Protein AF-A0A928WQ36-F1 (afdb_monomer)

Sequence (258 aa):
MKLTPFAFIGTSLLTWALTMTSAMANCSDRPASTEWYGPVMAAHFQQISTNPLYPEPGVFDRIEGSDIYLTDRFDALRGDRKRYVIGSLLRPDFSDYLTSEELEAKYQGPGSEGIGTWPYDIVASDGRNVLEVYDGCTTFTLLTERDRFNLYFSRYYESNRDTSQGEMRNAGQPSWRQVNFSITAEAEKAVRLGFWNSVGYDSQGWWIAWVPEQGHFEVIVPRNFDYEKLQRYWLVADQRYRYVVVREDGTQLGIKEL

Secondary structure (DSSP, 8-state):
---------------------TTS-S-S--BPPHHHHHHHHHHHHHHHHH-TTSSSTT-EEEEETTEEEE-HHHHTS-HHHHHHHHHHHT---GGGTS-HHHHHHHHHSTTGGG-SB---EEE-TTS-EEEEE-SSS-EEE--SHHHHHHHHHHHHHHH---GGGTT-TTSS-STTS--SS---HHHHHHHHHHHHHHH-TT-TT-EEEEETTTTEEEEEE-TT--HHHHHHHHTTS-TTS-EEEEETTS-EEEEE--

Nearest PDB structures (foldseek):
  4avl-assembly2_B  TM=3.493E-01  e=1.298E+00  Influenza A virus
  5w92-assembly1_A  TM=3.814E-01  e=2.587E+00  Influenza A virus (A/California/04/2009(H1N1))
  6e3o-assembly1_A  TM=2.891E-01  e=3.122E+00  Influenza A virus (A/California/04/2009(H1N1))
  6fs6-assembly4_D  TM=3.284E-01  e=4.547E+00  Influenza A virus (A/California/04/2009(H1N1))
  6fs6-assembly6_F  TM=2.582E-01  e=4.841E+00  Influenza A virus (A/California/04/2009(H1N1))

pLDDT: mean 80.78, std 17.6, range [32.88, 97.81]

Radius of gyration: 24.58 Å; Cα contacts (8 Å, |Δi|>4): 360; chains: 1; bounding box: 83×48×74 Å

Foldseek 3Di:
DDDDDDDPPPPPPPDPPPPPPVPPDDDPFFQFACVLCVQLLVVLLVCLQPPPVHPDHQQWDDDDHQETEGEPSLLQDALVSVVSNVVSNQDRPVVVPDDPVRVVCSCVDPRVSRPFGRRHWYAYPLGDTQKDDDGRGDIFGDLDVVSVLVVQCVVVCVVDVPPPCSQQQQQCPPVPGDQPDHDDSVRSNVQQVLLCVQLPPPQPQWHWDADRSPFAIETEAEPPGDVVSVVSSVVVGDLVHKYWYAYSSNNTPDIDRD

Solvent-accessible surface area (backbone atoms only — not comparable to full-atom values): 15048 Å² total; per-residue (Å²): 133,90,83,84,77,90,76,83,78,75,79,76,81,74,75,79,71,73,80,69,59,98,73,83,76,80,60,95,48,46,50,20,36,48,80,64,46,39,70,56,48,53,53,45,52,51,46,50,56,69,39,86,89,37,76,64,84,66,26,64,67,50,76,58,90,48,37,37,37,28,26,66,60,46,68,76,33,46,31,70,55,44,49,48,53,55,55,59,66,79,58,70,59,60,73,82,76,35,55,74,66,56,49,50,50,49,61,74,36,91,63,40,83,29,73,48,33,80,49,56,32,28,28,38,60,73,68,49,62,40,26,43,61,74,47,18,72,41,71,44,77,24,62,42,68,66,45,45,49,50,53,54,43,56,65,46,52,79,75,48,84,73,74,87,49,78,80,39,53,52,40,80,33,64,82,85,57,65,70,74,34,87,57,54,49,67,57,53,41,51,53,45,50,50,42,37,76,45,58,42,89,82,45,76,59,50,51,68,44,63,39,26,56,78,54,32,35,43,38,33,30,36,94,86,58,65,62,66,41,56,54,55,25,64,79,67,55,66,57,93,49,39,35,36,36,26,33,74,59,29,25,69,77,48,77,46,81,101

Structure (mmCIF, N/CA/C/O backbone):
data_AF-A0A928WQ36-F1
#
_entry.id   AF-A0A928WQ36-F1
#
loop_
_atom_site.group_PDB
_atom_site.id
_atom_site.type_symbol
_atom_site.label_atom_id
_atom_site.label_alt_id
_atom_site.label_comp_id
_atom_site.label_asym_id
_atom_site.label_entity_id
_atom_site.label_seq_id
_atom_site.pdbx_PDB_ins_code
_atom_site.Cartn_x
_atom_site.Cartn_y
_atom_site.Cartn_z
_atom_site.occupancy
_atom_site.B_iso_or_equiv
_atom_site.auth_seq_id
_atom_site.auth_comp_id
_atom_site.auth_asym_id
_atom_site.auth_atom_id
_atom_site.pdbx_PDB_model_num
ATOM 1 N N . MET A 1 1 ? 61.635 -31.134 46.239 1.00 38.69 1 MET A N 1
ATOM 2 C CA . MET A 1 1 ? 61.419 -32.151 45.188 1.00 38.69 1 MET A CA 1
ATOM 3 C C . MET A 1 1 ? 60.134 -31.767 44.471 1.00 38.69 1 MET A C 1
ATOM 5 O O . MET A 1 1 ? 59.136 -31.540 45.140 1.00 38.69 1 MET A O 1
ATOM 9 N N . LYS A 1 2 ? 60.223 -31.492 43.166 1.00 34.09 2 LYS A N 1
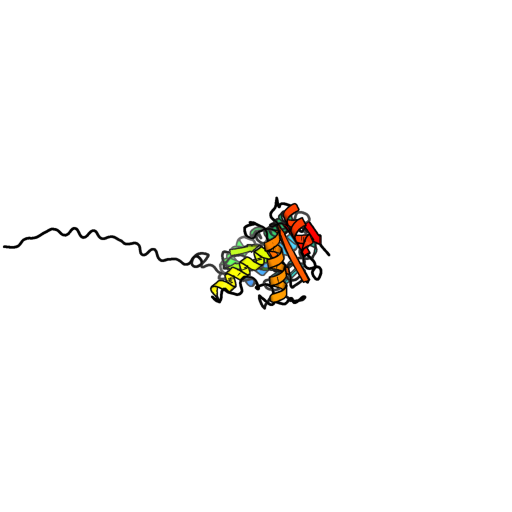ATOM 10 C CA . LYS A 1 2 ? 59.179 -30.846 42.358 1.00 34.09 2 LYS A CA 1
ATOM 11 C C . LYS A 1 2 ? 57.976 -31.781 42.181 1.00 34.09 2 LYS A C 1
ATOM 13 O O . LYS A 1 2 ? 58.152 -32.899 41.712 1.00 34.09 2 LYS A O 1
ATOM 18 N N . LEU A 1 3 ? 56.784 -31.300 42.525 1.00 32.88 3 LEU A N 1
ATOM 19 C CA . LEU A 1 3 ? 55.504 -31.890 42.139 1.00 32.88 3 LEU A CA 1
ATOM 20 C C . LEU A 1 3 ? 54.995 -31.125 40.914 1.00 32.88 3 LEU A C 1
ATOM 22 O O . LEU A 1 3 ? 54.669 -29.946 41.006 1.00 32.88 3 LEU A O 1
ATOM 26 N N . THR A 1 4 ? 54.966 -31.791 39.766 1.00 42.25 4 THR A N 1
ATOM 27 C CA . THR A 1 4 ? 54.189 -31.381 38.592 1.00 42.25 4 THR A CA 1
ATOM 28 C C . THR A 1 4 ? 52.798 -31.993 38.679 1.00 42.25 4 THR A C 1
ATOM 30 O O . THR A 1 4 ? 52.701 -33.219 38.738 1.00 42.25 4 THR A O 1
ATOM 33 N N . PRO A 1 5 ? 51.732 -31.191 38.572 1.00 42.56 5 PRO A N 1
ATOM 34 C CA . PRO A 1 5 ? 50.476 -31.658 38.026 1.00 42.56 5 PRO A CA 1
ATOM 35 C C . PRO A 1 5 ? 50.276 -31.089 36.618 1.00 42.56 5 PRO A C 1
ATOM 37 O O . PRO A 1 5 ? 50.439 -29.896 36.361 1.00 42.56 5 PRO A O 1
ATOM 40 N N . PHE A 1 6 ? 49.926 -31.994 35.709 1.00 40.28 6 PHE A N 1
ATOM 41 C CA . PHE A 1 6 ? 49.345 -31.704 34.408 1.00 40.28 6 PHE A CA 1
ATOM 42 C C . PHE A 1 6 ? 48.125 -30.790 34.579 1.00 40.28 6 PHE A C 1
ATOM 44 O O . PHE A 1 6 ? 47.138 -31.188 35.196 1.00 40.28 6 PHE A O 1
ATOM 51 N N . ALA A 1 7 ? 48.175 -29.592 34.002 1.00 37.94 7 ALA A N 1
ATOM 52 C CA . ALA A 1 7 ? 46.990 -28.784 33.762 1.00 37.94 7 ALA A CA 1
ATOM 53 C C . ALA A 1 7 ? 46.564 -28.990 32.305 1.00 37.94 7 ALA A C 1
ATOM 55 O O . ALA A 1 7 ? 47.187 -28.480 31.375 1.00 37.94 7 ALA A O 1
ATOM 56 N N . PHE A 1 8 ? 45.505 -29.778 32.128 1.00 35.56 8 PHE A N 1
ATOM 57 C CA . PHE A 1 8 ? 44.674 -29.783 30.931 1.00 35.56 8 PHE A CA 1
ATOM 58 C C . PHE A 1 8 ? 44.102 -28.366 30.769 1.00 35.56 8 PHE A C 1
ATOM 60 O O . PHE A 1 8 ? 43.140 -27.999 31.441 1.00 35.56 8 PHE A O 1
ATOM 67 N N . ILE A 1 9 ? 44.704 -27.540 29.913 1.00 41.06 9 ILE A N 1
ATOM 68 C CA . ILE A 1 9 ? 44.050 -26.317 29.446 1.00 41.06 9 ILE A CA 1
ATOM 69 C C . ILE A 1 9 ? 43.116 -26.759 28.325 1.00 41.06 9 ILE A C 1
ATOM 71 O O . ILE A 1 9 ? 43.495 -26.823 27.159 1.00 41.06 9 ILE A O 1
ATOM 75 N N . GLY A 1 10 ? 41.895 -27.127 28.711 1.00 32.97 10 GLY A N 1
ATOM 76 C CA . GLY A 1 10 ? 40.772 -27.124 27.791 1.00 32.97 10 GLY A CA 1
ATOM 77 C C . GLY A 1 10 ? 40.582 -25.691 27.316 1.00 32.97 10 GLY A C 1
ATOM 78 O O . GLY A 1 10 ? 40.108 -24.838 28.063 1.00 32.97 10 GLY A O 1
ATOM 79 N N . THR A 1 11 ? 41.007 -25.406 26.090 1.00 40.69 11 THR A N 1
ATOM 80 C CA . THR A 1 11 ? 40.640 -24.189 25.378 1.00 40.69 11 THR A CA 1
ATOM 81 C C . THR A 1 11 ? 39.148 -24.259 25.080 1.00 40.69 11 THR A C 1
ATOM 83 O O . THR A 1 11 ? 38.716 -24.699 24.018 1.00 40.69 11 THR A O 1
ATOM 86 N N . SER A 1 12 ? 38.344 -23.821 26.047 1.00 38.66 12 SER A N 1
ATOM 87 C CA . SER A 1 12 ? 36.980 -23.381 25.794 1.00 38.66 12 SER A CA 1
ATOM 88 C C . SER A 1 12 ? 37.060 -22.202 24.829 1.00 38.66 12 SER A C 1
ATOM 90 O O . SER A 1 12 ? 37.258 -21.057 25.233 1.00 38.66 12 SER A O 1
ATOM 92 N N . LEU A 1 13 ? 36.935 -22.504 23.535 1.00 43.06 13 LEU A N 1
ATOM 93 C CA . LEU A 1 13 ? 36.466 -21.588 22.504 1.00 43.06 13 LEU A CA 1
ATOM 94 C C . LEU A 1 13 ? 35.053 -21.157 22.906 1.00 43.06 13 LEU A C 1
ATOM 96 O O . LEU A 1 13 ? 34.055 -21.676 22.414 1.00 43.06 13 LEU A O 1
ATOM 100 N N . LEU A 1 14 ? 34.970 -20.241 23.871 1.00 39.31 14 LEU A N 1
ATOM 101 C CA . LEU A 1 14 ? 33.741 -19.545 24.193 1.00 39.31 14 LEU A CA 1
ATOM 102 C C . LEU A 1 14 ? 33.516 -18.547 23.059 1.00 39.31 14 LEU A C 1
ATOM 104 O O . LEU A 1 14 ? 34.026 -17.429 23.060 1.00 39.31 14 LEU A O 1
ATOM 108 N N . THR A 1 15 ? 32.839 -19.060 22.035 1.00 37.91 15 THR A N 1
ATOM 109 C CA . THR A 1 15 ? 31.834 -18.382 21.221 1.00 37.91 15 THR A CA 1
ATOM 110 C C . THR A 1 15 ? 31.564 -16.954 21.678 1.00 37.91 15 THR A C 1
ATOM 112 O O . THR A 1 15 ? 30.627 -16.684 22.429 1.00 37.91 15 THR A O 1
ATOM 115 N N . TRP A 1 16 ? 32.337 -16.020 21.131 1.00 35.09 16 TRP A N 1
ATOM 116 C CA . TRP A 1 16 ? 31.814 -14.704 20.811 1.00 35.09 16 TRP A CA 1
ATOM 117 C C . TRP A 1 16 ? 30.837 -14.914 19.658 1.00 35.09 16 TRP A C 1
ATOM 119 O O . TRP A 1 16 ? 31.156 -14.708 18.490 1.00 35.09 16 TRP A O 1
ATOM 129 N N . ALA A 1 17 ? 29.645 -15.405 20.002 1.00 36.75 17 ALA A N 1
ATOM 130 C CA . ALA A 1 17 ? 28.461 -15.140 19.218 1.00 36.75 17 ALA A CA 1
ATOM 131 C C . ALA A 1 17 ? 28.304 -13.621 19.259 1.00 36.75 17 ALA A C 1
ATOM 133 O O . ALA A 1 17 ? 27.741 -13.059 20.198 1.00 36.75 17 ALA A O 1
ATOM 134 N N . LEU A 1 18 ? 28.926 -12.962 18.280 1.00 41.78 18 LEU A N 1
ATOM 135 C CA . LEU A 1 18 ? 28.597 -11.607 17.900 1.00 41.78 18 LEU A CA 1
ATOM 136 C C . LEU A 1 18 ? 27.081 -11.585 17.792 1.00 41.78 18 LEU A C 1
ATOM 138 O O . LEU A 1 18 ? 26.489 -12.239 16.934 1.00 41.78 18 LEU A O 1
ATOM 142 N N . THR A 1 19 ? 26.469 -10.887 18.737 1.00 38.97 19 THR A N 1
ATOM 143 C CA . THR A 1 19 ? 25.093 -10.437 18.682 1.00 38.97 19 THR A CA 1
ATOM 144 C C . THR A 1 19 ? 24.983 -9.560 17.446 1.00 38.97 19 THR A C 1
ATOM 146 O O . THR A 1 19 ? 25.156 -8.342 17.512 1.00 38.97 19 THR A O 1
ATOM 149 N N . MET A 1 20 ? 24.785 -10.200 16.296 1.00 36.50 20 MET A N 1
ATOM 150 C CA . MET A 1 20 ? 24.323 -9.539 15.098 1.00 36.50 20 MET A CA 1
ATOM 151 C C . MET A 1 20 ? 22.945 -9.009 15.448 1.00 36.50 20 MET A C 1
ATOM 153 O O . MET A 1 20 ? 21.989 -9.759 15.635 1.00 36.50 20 MET A O 1
ATOM 157 N N . THR A 1 21 ? 22.881 -7.698 15.644 1.00 44.16 21 THR A N 1
ATOM 158 C CA . THR A 1 21 ? 21.617 -6.985 15.599 1.00 44.16 21 THR A CA 1
ATOM 159 C C . THR A 1 21 ? 20.962 -7.364 14.275 1.00 44.16 21 THR A C 1
ATOM 161 O O . THR A 1 21 ? 21.607 -7.371 13.225 1.00 44.16 21 THR A O 1
ATOM 164 N N . SER A 1 22 ? 19.701 -7.771 14.338 1.00 46.84 22 SER A N 1
ATOM 165 C CA . SER A 1 22 ? 18.914 -8.353 13.248 1.00 46.84 22 SER A CA 1
ATOM 166 C C . SER A 1 22 ? 18.548 -7.354 12.134 1.00 46.84 22 SER A C 1
ATOM 168 O O . SER A 1 22 ? 17.451 -7.404 11.596 1.00 46.84 22 SER A O 1
ATOM 170 N N . ALA A 1 23 ? 19.470 -6.451 11.798 1.00 45.78 23 ALA A N 1
ATOM 171 C CA . ALA A 1 23 ? 19.420 -5.541 10.657 1.00 45.78 23 ALA A CA 1
ATOM 172 C C . ALA A 1 23 ? 20.759 -5.474 9.884 1.00 45.78 23 ALA A C 1
ATOM 174 O O . ALA A 1 23 ? 20.821 -4.876 8.817 1.00 45.78 23 ALA A O 1
ATOM 175 N N . MET A 1 24 ? 21.833 -6.135 10.349 1.00 42.59 24 MET A N 1
ATOM 176 C CA . MET A 1 24 ? 23.067 -6.330 9.563 1.00 42.59 24 MET A CA 1
ATOM 177 C C . MET A 1 24 ? 23.044 -7.662 8.803 1.00 42.59 24 MET A C 1
ATOM 179 O O . MET A 1 24 ? 23.928 -8.498 8.955 1.00 42.59 24 MET A O 1
ATOM 183 N N . ALA A 1 25 ? 21.997 -7.871 8.011 1.00 44.03 25 ALA A N 1
ATOM 184 C CA . ALA A 1 25 ? 21.953 -8.850 6.930 1.00 44.03 25 ALA A CA 1
ATOM 185 C C . ALA A 1 25 ? 20.703 -8.557 6.097 1.00 44.03 25 ALA A C 1
ATOM 187 O O . ALA A 1 25 ? 19.634 -9.048 6.443 1.00 44.03 25 ALA A O 1
ATOM 188 N N . ASN A 1 26 ? 20.799 -7.776 5.018 1.00 54.44 26 ASN A N 1
ATOM 189 C CA . ASN A 1 26 ? 19.778 -7.950 3.982 1.00 54.44 26 ASN A CA 1
ATOM 190 C C . ASN A 1 26 ? 20.283 -7.805 2.551 1.00 54.44 26 ASN A C 1
ATOM 192 O O . ASN A 1 26 ? 19.869 -8.592 1.711 1.00 54.44 26 ASN A O 1
ATOM 196 N N . CYS A 1 27 ? 21.237 -6.918 2.261 1.00 63.91 27 CYS A N 1
ATOM 197 C CA . CYS A 1 27 ? 21.874 -6.866 0.943 1.00 63.91 27 CYS A CA 1
ATOM 198 C C . CYS A 1 27 ? 23.016 -5.846 0.924 1.00 63.91 27 CYS A C 1
ATOM 200 O O . CYS A 1 27 ? 22.849 -4.761 1.471 1.00 63.91 27 CYS A O 1
ATOM 202 N N . SER A 1 28 ? 24.152 -6.141 0.282 1.00 64.19 28 SER A N 1
ATOM 203 C CA . SER A 1 28 ? 25.132 -5.100 -0.091 1.00 64.19 28 SER A CA 1
ATOM 204 C C . SER A 1 28 ? 24.799 -4.431 -1.426 1.00 64.19 28 SER A C 1
ATOM 206 O O . SER A 1 28 ? 25.546 -3.564 -1.876 1.00 64.19 28 SER A O 1
ATOM 208 N N . ASP A 1 29 ? 23.741 -4.893 -2.090 1.00 71.62 29 ASP A N 1
ATOM 209 C CA . ASP A 1 29 ? 23.313 -4.375 -3.378 1.00 71.62 29 ASP A CA 1
ATOM 210 C C . ASP A 1 29 ? 22.545 -3.065 -3.198 1.00 71.62 29 ASP A C 1
ATOM 212 O O . ASP A 1 29 ? 21.974 -2.774 -2.139 1.00 71.62 29 ASP A O 1
ATOM 216 N N . ARG A 1 30 ? 22.515 -2.273 -4.261 1.00 75.44 30 ARG A N 1
ATOM 217 C CA . ARG A 1 30 ? 21.810 -0.995 -4.317 1.00 75.44 30 ARG A CA 1
ATOM 218 C C . ARG A 1 30 ? 20.629 -1.091 -5.279 1.00 75.44 30 ARG A C 1
ATOM 220 O O . ARG A 1 30 ? 20.679 -1.879 -6.223 1.00 75.44 30 ARG A O 1
ATOM 227 N N . PRO A 1 31 ? 19.571 -0.288 -5.081 1.00 83.62 31 PRO A N 1
ATOM 228 C CA . PRO A 1 31 ? 18.603 -0.069 -6.142 1.00 83.62 31 PRO A CA 1
ATOM 229 C C . PRO A 1 31 ? 19.330 0.337 -7.427 1.00 83.62 31 PRO A C 1
ATOM 231 O O . PRO A 1 31 ? 20.313 1.086 -7.383 1.00 83.62 31 PRO A O 1
ATOM 234 N N . ALA A 1 32 ? 18.867 -0.183 -8.560 1.00 84.00 32 ALA A N 1
ATOM 235 C CA . ALA A 1 32 ? 19.384 0.200 -9.863 1.00 84.00 32 ALA A CA 1
ATOM 236 C C . ALA A 1 32 ? 19.177 1.696 -10.152 1.00 84.00 32 ALA A C 1
ATOM 238 O O . ALA A 1 32 ? 18.477 2.406 -9.428 1.00 84.00 32 ALA A O 1
ATOM 239 N N . SER A 1 33 ? 19.742 2.188 -11.256 1.00 85.81 33 SER A N 1
ATOM 240 C CA . SER A 1 33 ? 19.384 3.524 -11.735 1.00 85.81 33 SER A CA 1
ATOM 241 C C . SER A 1 33 ? 18.121 3.473 -12.599 1.00 85.81 33 SER A C 1
ATOM 243 O O . SER A 1 33 ? 17.954 2.605 -13.463 1.00 85.81 33 SER A O 1
ATOM 245 N N . THR A 1 34 ? 17.234 4.448 -12.402 1.00 88.50 34 THR A N 1
ATOM 246 C CA . THR A 1 34 ? 16.062 4.660 -13.267 1.00 88.50 34 THR A CA 1
ATOM 247 C C . THR A 1 34 ? 16.467 5.061 -14.683 1.00 88.50 34 THR A C 1
ATOM 249 O O . THR A 1 34 ? 15.742 4.770 -15.626 1.00 88.50 34 THR A O 1
ATOM 252 N N . GLU A 1 35 ? 17.647 5.659 -14.865 1.00 86.69 35 GLU A N 1
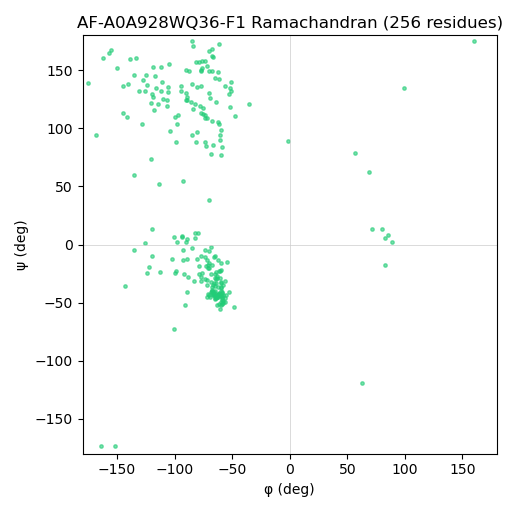ATOM 253 C CA . GLU A 1 35 ? 18.235 5.924 -16.183 1.00 86.69 35 GLU A CA 1
ATOM 254 C C . GLU A 1 35 ? 18.518 4.621 -16.945 1.00 86.69 35 GLU A C 1
ATOM 256 O O . GLU A 1 35 ? 18.184 4.503 -18.125 1.00 86.69 35 GLU A O 1
ATOM 261 N N . TRP A 1 36 ? 19.064 3.609 -16.263 1.00 84.88 36 TRP A N 1
ATOM 262 C CA . TRP A 1 36 ? 19.351 2.319 -16.881 1.00 84.88 36 TRP A CA 1
ATOM 263 C C . TRP A 1 36 ? 18.060 1.543 -17.172 1.00 84.88 36 TRP A C 1
ATOM 265 O O . TRP A 1 36 ? 17.893 1.026 -18.278 1.00 84.88 36 TRP A O 1
ATOM 275 N N . TYR A 1 37 ? 17.106 1.487 -16.237 1.00 87.25 37 TYR A N 1
ATOM 276 C CA . TYR A 1 37 ? 15.839 0.764 -16.442 1.00 87.25 37 TYR A CA 1
ATOM 277 C C . TYR A 1 37 ? 14.839 1.502 -17.351 1.00 87.25 37 TYR A C 1
ATOM 279 O O . TYR A 1 37 ? 14.015 0.852 -17.995 1.00 87.25 37 TYR A O 1
ATOM 287 N N . GLY A 1 38 ? 14.931 2.829 -17.454 1.00 88.81 38 GLY A N 1
ATOM 288 C CA . GLY A 1 38 ? 13.931 3.716 -18.058 1.00 88.81 38 GLY A CA 1
ATOM 289 C C . GLY A 1 38 ? 13.405 3.293 -19.428 1.00 88.81 38 GLY A C 1
ATOM 290 O O . GLY A 1 38 ? 12.192 3.150 -19.567 1.00 88.81 38 GLY A O 1
ATOM 291 N N . PRO A 1 39 ? 14.264 3.039 -20.434 1.00 87.88 39 PRO A N 1
ATOM 292 C CA . PRO A 1 39 ? 13.795 2.662 -21.768 1.00 87.88 39 PRO A CA 1
ATOM 293 C C . PRO A 1 39 ? 13.003 1.349 -21.786 1.00 87.88 39 PRO A C 1
ATOM 295 O O . PRO A 1 39 ? 11.954 1.264 -22.421 1.00 87.88 39 PRO A O 1
ATOM 298 N N . VAL A 1 40 ? 13.483 0.341 -21.050 1.00 89.81 40 VAL A N 1
ATOM 299 C CA . VAL A 1 40 ? 12.817 -0.967 -20.949 1.00 89.81 40 VAL A CA 1
ATOM 300 C C . VAL A 1 40 ? 11.512 -0.822 -20.180 1.00 89.81 40 VAL A C 1
ATOM 302 O O . VAL A 1 40 ? 10.492 -1.377 -20.578 1.00 89.81 40 VAL A O 1
ATOM 305 N N . MET A 1 41 ? 11.519 -0.022 -19.115 1.00 92.19 41 MET A N 1
ATOM 306 C CA . MET A 1 41 ? 10.330 0.206 -18.314 1.00 92.19 41 MET A CA 1
ATOM 307 C C . MET A 1 41 ? 9.251 0.980 -19.053 1.00 92.19 41 MET A C 1
ATOM 309 O O . MET A 1 41 ? 8.089 0.606 -18.976 1.00 92.19 41 MET A O 1
ATOM 313 N N . ALA A 1 42 ? 9.612 1.996 -19.831 1.00 92.31 42 ALA A N 1
ATOM 314 C CA . ALA A 1 42 ? 8.656 2.716 -20.661 1.00 92.31 42 ALA A CA 1
ATOM 315 C C . ALA A 1 42 ? 7.971 1.781 -21.675 1.00 92.31 42 ALA A C 1
ATOM 317 O O . ALA A 1 42 ? 6.746 1.812 -21.808 1.00 92.31 42 ALA A O 1
ATOM 318 N N . ALA A 1 43 ? 8.741 0.911 -22.341 1.00 91.25 43 ALA A N 1
ATOM 319 C CA . ALA A 1 43 ? 8.202 -0.066 -23.286 1.00 91.25 43 ALA A CA 1
ATOM 320 C C . ALA A 1 43 ? 7.301 -1.102 -22.592 1.00 91.25 43 ALA A C 1
ATOM 322 O O . ALA A 1 43 ? 6.177 -1.350 -23.037 1.00 91.25 43 ALA A O 1
ATOM 323 N N . HIS A 1 44 ? 7.759 -1.652 -21.465 1.00 92.62 44 HIS A N 1
ATOM 324 C CA . HIS A 1 44 ? 6.991 -2.595 -20.660 1.00 92.62 44 HIS A CA 1
ATOM 325 C C . HIS A 1 44 ? 5.682 -1.983 -20.156 1.00 92.62 44 HIS A C 1
ATOM 327 O O . HIS A 1 44 ? 4.609 -2.545 -20.367 1.00 92.62 44 HIS A O 1
ATOM 333 N N . PHE A 1 45 ? 5.753 -0.788 -19.572 1.00 92.69 45 PHE A N 1
ATOM 334 C CA . PHE A 1 45 ? 4.601 -0.043 -19.083 1.00 92.69 45 PHE A CA 1
ATOM 335 C C . PHE A 1 45 ? 3.587 0.235 -20.196 1.00 92.69 45 PHE A C 1
ATOM 337 O O . PHE A 1 45 ? 2.389 0.025 -20.009 1.00 92.69 45 PHE A O 1
ATOM 344 N N . GLN A 1 46 ? 4.047 0.638 -21.384 1.00 91.12 46 GLN A N 1
ATOM 345 C CA . GLN A 1 46 ? 3.173 0.826 -22.541 1.00 91.12 46 GLN A CA 1
ATOM 346 C C . GLN A 1 46 ? 2.488 -0.486 -22.953 1.00 91.12 46 GLN A C 1
ATOM 348 O O . GLN A 1 46 ? 1.285 -0.490 -23.229 1.00 91.12 46 GLN A O 1
ATOM 353 N N . GLN A 1 47 ? 3.222 -1.601 -22.973 1.00 89.69 47 GLN A N 1
ATOM 354 C CA . GLN A 1 47 ? 2.669 -2.908 -23.317 1.00 89.69 47 GLN A CA 1
ATOM 355 C C . GLN A 1 47 ? 1.599 -3.342 -22.316 1.00 89.69 47 GLN A C 1
ATOM 357 O O . GLN A 1 47 ? 0.487 -3.660 -22.733 1.00 89.69 47 GLN A O 1
ATOM 362 N N . ILE A 1 48 ? 1.887 -3.318 -21.013 1.00 88.88 48 ILE A N 1
ATOM 363 C CA . ILE A 1 48 ? 0.924 -3.756 -19.989 1.00 88.88 48 ILE A CA 1
ATOM 364 C C . ILE A 1 48 ? -0.284 -2.816 -19.879 1.00 88.88 48 ILE A C 1
ATOM 366 O O . ILE A 1 48 ? -1.366 -3.256 -19.505 1.00 88.88 48 ILE A O 1
ATOM 370 N N . SER A 1 49 ? -0.130 -1.543 -20.261 1.00 88.31 49 SER A N 1
ATOM 371 C CA . SER A 1 49 ? -1.221 -0.560 -20.251 1.00 88.31 49 SER A CA 1
ATOM 372 C C . SER A 1 49 ? -2.179 -0.687 -21.435 1.00 88.31 49 SER A C 1
ATOM 374 O O . SER A 1 49 ? -3.332 -0.270 -21.340 1.00 88.31 49 SER A O 1
ATOM 376 N N . THR A 1 50 ? -1.719 -1.235 -22.563 1.00 86.38 50 THR A N 1
ATOM 377 C CA . THR A 1 50 ? -2.491 -1.272 -23.820 1.00 86.38 50 THR A CA 1
ATOM 378 C C . THR A 1 50 ? -2.907 -2.677 -24.244 1.00 86.38 50 THR A C 1
ATOM 380 O O . THR A 1 50 ? -3.880 -2.833 -24.984 1.00 86.38 50 THR A O 1
ATOM 383 N N . ASN A 1 51 ? -2.197 -3.709 -23.788 1.00 83.12 51 ASN A N 1
ATOM 384 C CA . ASN A 1 51 ? -2.452 -5.083 -24.181 1.00 83.12 51 ASN A CA 1
ATOM 385 C C . ASN A 1 51 ? -3.606 -5.686 -23.356 1.00 83.12 51 ASN A C 1
ATOM 387 O O . ASN A 1 51 ? -3.476 -5.819 -22.140 1.00 83.12 51 ASN A O 1
ATOM 391 N N . PRO A 1 52 ? -4.703 -6.141 -23.992 1.00 79.31 52 PRO A N 1
ATOM 392 C CA . PRO A 1 52 ? -5.854 -6.714 -23.289 1.00 79.31 52 PRO A CA 1
ATOM 393 C C . PRO A 1 52 ? -5.554 -8.038 -22.566 1.00 79.31 52 PRO A C 1
ATOM 395 O O . PRO A 1 52 ? -6.396 -8.522 -21.814 1.00 79.31 52 PRO A O 1
ATOM 398 N N . LEU A 1 53 ? -4.388 -8.650 -22.812 1.00 78.00 53 LEU A N 1
ATOM 399 C CA . LEU A 1 53 ? -3.922 -9.844 -22.104 1.00 78.00 53 LEU A CA 1
ATOM 400 C C . LEU A 1 53 ? -3.345 -9.531 -20.716 1.00 78.00 53 LEU A C 1
ATOM 402 O O . LEU A 1 53 ? -3.225 -10.443 -19.898 1.00 78.00 53 LEU A O 1
ATOM 406 N N . TYR A 1 54 ? -2.984 -8.274 -20.450 1.00 74.56 54 TYR A N 1
ATOM 407 C CA . TYR A 1 54 ? -2.501 -7.829 -19.146 1.00 74.56 54 TYR A CA 1
ATOM 408 C C . TYR A 1 54 ? -3.667 -7.366 -18.262 1.00 74.56 54 TYR A C 1
ATOM 410 O O . TYR A 1 54 ? -4.716 -6.956 -18.768 1.00 74.56 54 TYR A O 1
ATOM 418 N N . PRO A 1 55 ? -3.535 -7.503 -16.931 1.00 65.88 55 PRO A N 1
ATOM 419 C CA . PRO A 1 55 ? -4.635 -7.254 -16.010 1.00 65.88 55 PRO A CA 1
ATOM 420 C C . PRO A 1 55 ? -5.157 -5.826 -16.049 1.00 65.88 55 PRO A C 1
ATOM 422 O O . PRO A 1 55 ? -4.387 -4.875 -16.042 1.00 65.88 55 PRO A O 1
ATOM 425 N N . GLU A 1 56 ? -6.479 -5.730 -15.912 1.00 81.62 56 GLU A N 1
ATOM 426 C CA . GLU A 1 56 ? -7.206 -4.550 -15.437 1.00 81.62 56 GLU A CA 1
ATOM 427 C C . GLU A 1 56 ? -6.932 -3.267 -16.254 1.00 81.62 56 GLU A C 1
ATOM 429 O O . GLU A 1 56 ? -6.197 -2.374 -15.824 1.00 81.62 56 GLU A O 1
ATOM 434 N N . PRO A 1 57 ? -7.564 -3.134 -17.438 1.00 79.56 57 PRO A N 1
ATOM 435 C CA . PRO A 1 57 ? -7.415 -1.959 -18.289 1.00 79.56 57 PRO A CA 1
ATOM 436 C C . PRO A 1 57 ? -7.654 -0.643 -17.535 1.00 79.56 57 PRO A C 1
ATOM 438 O O . PRO A 1 57 ? -8.674 -0.460 -16.861 1.00 79.56 57 PRO A O 1
ATOM 441 N N . GLY A 1 58 ? -6.736 0.308 -17.710 1.00 87.19 58 GLY A N 1
ATOM 442 C CA . GLY A 1 58 ? -6.828 1.644 -17.118 1.00 87.19 58 GLY A CA 1
ATOM 443 C C . GLY A 1 58 ? -6.403 1.736 -15.650 1.00 87.19 58 GLY A C 1
ATOM 444 O O . GLY A 1 58 ? -6.716 2.737 -15.016 1.00 87.19 58 GLY A O 1
ATOM 445 N N . VAL A 1 59 ? -5.734 0.719 -15.097 1.00 94.25 59 VAL A N 1
ATOM 446 C CA . VAL A 1 59 ? -5.127 0.777 -13.752 1.00 94.25 59 VAL A CA 1
ATOM 447 C C . VAL A 1 59 ? -3.810 1.560 -13.724 1.00 94.25 59 VAL A C 1
ATOM 449 O O . VAL A 1 59 ? -3.469 2.148 -12.701 1.00 94.25 59 VAL A O 1
ATOM 452 N N . PHE A 1 60 ? -3.083 1.601 -14.835 1.00 94.69 60 PHE A N 1
ATOM 453 C CA . PHE A 1 60 ? -1.815 2.316 -14.958 1.00 94.69 60 PHE A CA 1
ATOM 454 C C . PHE A 1 60 ? -2.052 3.761 -15.415 1.00 94.69 60 PHE A C 1
ATOM 456 O O . PHE A 1 60 ? -2.777 3.973 -16.387 1.00 94.69 60 PHE A O 1
ATOM 463 N N . ASP A 1 61 ? -1.461 4.738 -14.718 1.00 95.38 61 ASP A N 1
ATOM 464 C CA . ASP A 1 61 ? -1.594 6.166 -15.042 1.00 95.38 61 ASP A CA 1
ATOM 465 C C . ASP A 1 61 ? -0.361 6.681 -15.797 1.00 95.38 61 ASP A C 1
ATOM 467 O O . ASP A 1 61 ? -0.402 6.906 -17.008 1.00 95.38 61 ASP A O 1
ATOM 471 N N . ARG A 1 62 ? 0.769 6.827 -15.094 1.00 95.88 62 ARG A N 1
ATOM 472 C CA . ARG A 1 62 ? 2.003 7.395 -15.655 1.00 95.88 62 ARG A CA 1
ATOM 473 C C . ARG A 1 62 ? 3.255 6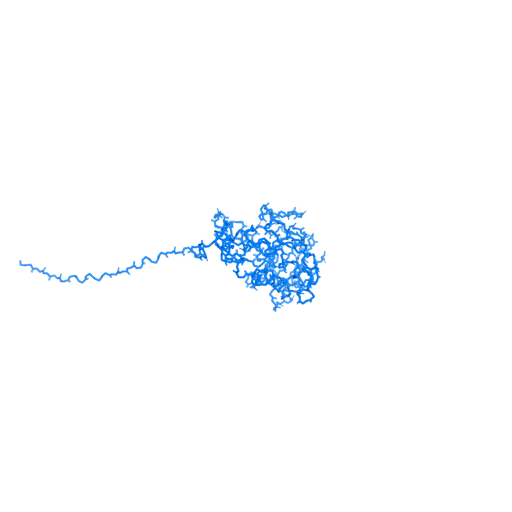.929 -14.916 1.00 95.88 62 ARG A C 1
ATOM 475 O O . ARG A 1 62 ? 3.172 6.403 -13.810 1.00 95.88 62 ARG A O 1
ATOM 482 N N . ILE A 1 63 ? 4.411 7.196 -15.518 1.00 95.81 63 ILE A N 1
ATOM 483 C CA . ILE A 1 63 ? 5.729 7.108 -14.877 1.00 95.81 63 ILE A CA 1
ATOM 484 C C . ILE A 1 63 ? 6.286 8.526 -14.756 1.00 95.81 63 ILE A C 1
ATOM 486 O O . ILE A 1 63 ? 6.279 9.273 -15.735 1.00 95.81 63 ILE A O 1
ATOM 490 N N . GLU A 1 64 ? 6.789 8.887 -13.582 1.00 94.56 64 GLU A N 1
ATOM 491 C CA . GLU A 1 64 ? 7.401 10.188 -13.321 1.00 94.56 64 GLU A CA 1
ATOM 492 C C . GLU A 1 64 ? 8.623 9.998 -12.412 1.00 94.56 64 GLU A C 1
ATOM 494 O O . GLU A 1 64 ? 8.511 9.639 -11.245 1.00 94.56 64 GLU A O 1
ATOM 499 N N . GLY A 1 65 ? 9.823 10.192 -12.967 1.00 91.94 65 GLY A N 1
ATOM 500 C CA . GLY A 1 65 ? 11.070 9.960 -12.234 1.00 91.94 65 GLY A CA 1
ATOM 501 C C . GLY A 1 65 ? 11.237 8.497 -11.806 1.00 91.94 65 GLY A C 1
ATOM 502 O O . GLY A 1 65 ? 11.340 7.610 -12.654 1.00 91.94 65 GLY A O 1
ATOM 503 N N . SER A 1 66 ? 11.315 8.269 -10.495 1.00 92.31 66 SER A N 1
ATOM 504 C CA . SER A 1 66 ? 11.384 6.944 -9.864 1.00 92.31 66 SER A CA 1
ATOM 505 C C . SER A 1 66 ? 10.021 6.354 -9.524 1.00 92.31 66 SER A C 1
ATOM 507 O O . SER A 1 66 ? 9.973 5.256 -8.984 1.00 92.31 66 SER A O 1
ATOM 509 N N . ASP A 1 67 ? 8.925 7.029 -9.852 1.00 95.38 67 ASP A N 1
ATOM 510 C CA . ASP A 1 67 ? 7.615 6.654 -9.338 1.00 95.38 67 ASP A CA 1
ATOM 511 C C . ASP A 1 67 ? 6.699 6.215 -10.483 1.00 95.38 67 ASP A C 1
ATOM 513 O O . ASP A 1 67 ? 6.615 6.852 -11.540 1.00 95.38 67 ASP A O 1
ATOM 517 N N . ILE A 1 68 ? 5.991 5.108 -10.269 1.00 96.62 68 ILE A N 1
ATOM 518 C CA . ILE A 1 68 ? 4.928 4.625 -11.149 1.00 96.62 68 ILE A CA 1
ATOM 519 C C . ILE A 1 68 ? 3.589 4.886 -10.471 1.00 96.62 68 ILE A C 1
ATOM 521 O O . ILE A 1 68 ? 3.301 4.337 -9.409 1.00 96.62 68 ILE A O 1
ATOM 525 N N . TYR A 1 69 ? 2.747 5.690 -11.107 1.00 96.81 69 TYR A N 1
ATOM 526 C CA . TYR A 1 69 ? 1.443 6.066 -10.579 1.00 96.81 69 TYR A CA 1
ATOM 527 C C . TYR A 1 69 ? 0.347 5.146 -11.112 1.00 96.81 69 TYR A C 1
ATOM 529 O O . TYR A 1 69 ? 0.285 4.824 -12.305 1.00 96.81 69 TYR A O 1
ATOM 537 N N . LEU A 1 70 ? -0.542 4.747 -10.209 1.00 96.75 70 LEU A N 1
ATOM 538 C CA . LEU A 1 70 ? -1.746 3.979 -10.495 1.00 96.75 70 LEU A CA 1
ATOM 539 C C . LEU A 1 70 ? -2.986 4.877 -10.422 1.00 96.75 70 LEU A C 1
ATOM 541 O O . LEU A 1 70 ? -3.003 5.887 -9.719 1.00 96.75 70 LEU A O 1
ATOM 545 N N . THR A 1 71 ? -4.047 4.487 -11.120 1.00 95.94 71 THR A N 1
ATOM 546 C CA . THR A 1 71 ? -5.349 5.163 -11.057 1.00 95.94 71 THR A CA 1
ATOM 547 C C . THR A 1 71 ? -6.187 4.675 -9.872 1.00 95.94 71 THR A C 1
ATOM 549 O O . THR A 1 71 ? -5.884 3.663 -9.237 1.00 95.94 71 THR A O 1
ATOM 552 N N . ASP A 1 72 ? -7.305 5.355 -9.618 1.00 94.88 72 ASP A N 1
ATOM 553 C CA . ASP A 1 72 ? -8.307 4.983 -8.608 1.00 94.88 72 ASP A CA 1
ATOM 554 C C . ASP A 1 72 ? -8.924 3.595 -8.842 1.00 94.88 72 ASP A C 1
ATOM 556 O O . ASP A 1 72 ? -9.391 2.932 -7.910 1.00 94.88 72 ASP A O 1
ATOM 560 N N . ARG A 1 73 ? -8.863 3.090 -10.079 1.00 94.62 73 ARG A N 1
ATOM 561 C CA . ARG A 1 73 ? -9.270 1.722 -10.411 1.00 94.62 73 ARG A CA 1
ATOM 562 C C . ARG A 1 73 ? -8.463 0.685 -9.650 1.00 94.62 73 ARG A C 1
ATOM 564 O O . ARG A 1 73 ? -9.019 -0.362 -9.324 1.00 94.62 73 ARG A O 1
ATOM 571 N N . PHE A 1 74 ? -7.193 0.962 -9.349 1.00 95.50 74 PHE A N 1
ATOM 572 C CA . PHE A 1 74 ? -6.378 0.076 -8.525 1.00 95.50 74 PHE A CA 1
ATOM 573 C C . PHE A 1 74 ? -6.995 -0.123 -7.139 1.00 95.50 74 PHE A C 1
ATOM 575 O O . PHE A 1 74 ? -7.058 -1.251 -6.646 1.00 95.50 74 PHE A O 1
ATOM 582 N N . ASP A 1 75 ? -7.486 0.949 -6.516 1.00 92.19 75 ASP A N 1
ATOM 583 C CA . ASP A 1 75 ? -8.010 0.908 -5.151 1.00 92.19 75 ASP A CA 1
ATOM 584 C C . ASP A 1 75 ? -9.254 0.025 -5.037 1.00 92.19 75 ASP A C 1
ATOM 586 O O . ASP A 1 75 ? -9.413 -0.684 -4.036 1.00 92.19 75 ASP A O 1
ATOM 590 N N . ALA A 1 76 ? -10.063 -0.017 -6.101 1.00 92.00 76 ALA A N 1
ATOM 591 C CA . ALA A 1 76 ? -11.246 -0.863 -6.224 1.00 92.00 76 ALA A CA 1
ATOM 592 C C . ALA A 1 76 ? -10.934 -2.364 -6.402 1.00 92.00 76 ALA A C 1
ATOM 594 O O . ALA A 1 76 ? -11.831 -3.203 -6.264 1.00 92.00 76 ALA A O 1
ATOM 595 N N . LEU A 1 77 ? -9.685 -2.733 -6.705 1.00 94.50 77 LEU A N 1
ATOM 596 C CA . LEU A 1 77 ? -9.302 -4.129 -6.895 1.00 94.50 77 LEU A CA 1
ATOM 597 C C . LEU A 1 77 ? -9.283 -4.913 -5.577 1.00 94.50 77 LEU A C 1
ATOM 599 O O . LEU A 1 77 ? -9.023 -4.406 -4.484 1.00 94.50 77 LEU A O 1
ATOM 603 N N . ARG A 1 78 ? -9.490 -6.224 -5.700 1.00 94.19 78 ARG A N 1
ATOM 604 C CA . ARG A 1 78 ? -9.270 -7.177 -4.604 1.00 94.19 78 ARG A CA 1
ATOM 605 C C . ARG A 1 78 ? -7.779 -7.438 -4.408 1.00 94.19 78 ARG A C 1
ATOM 607 O O . ARG A 1 78 ? -6.990 -7.281 -5.334 1.00 94.19 78 ARG A O 1
ATOM 614 N N . GLY A 1 79 ? -7.392 -7.886 -3.217 1.00 92.81 79 GLY A N 1
ATOM 615 C CA . GLY A 1 79 ? -5.990 -8.040 -2.824 1.00 92.81 79 GLY A CA 1
ATOM 616 C C . GLY A 1 79 ? -5.148 -8.959 -3.716 1.00 92.81 79 GLY A C 1
ATOM 617 O O . GLY A 1 79 ? -3.970 -8.703 -3.942 1.00 92.81 79 GLY A O 1
ATOM 618 N N . ASP A 1 80 ? -5.728 -10.026 -4.259 1.00 93.50 80 ASP A N 1
ATOM 619 C CA . ASP A 1 80 ? -5.078 -10.898 -5.244 1.00 93.50 80 ASP A CA 1
ATOM 620 C C . ASP A 1 80 ? -4.833 -10.178 -6.578 1.00 93.50 80 ASP A C 1
ATOM 622 O O . ASP A 1 80 ? -3.735 -10.255 -7.129 1.00 93.50 80 ASP A O 1
ATOM 626 N N . ARG A 1 81 ? -5.818 -9.411 -7.054 1.00 94.19 81 ARG A N 1
ATOM 627 C CA . ARG A 1 81 ? -5.697 -8.587 -8.265 1.00 94.19 81 ARG A CA 1
ATOM 628 C C . ARG A 1 81 ? -4.714 -7.433 -8.085 1.00 94.19 81 ARG A C 1
ATOM 630 O O . ARG A 1 81 ? -3.889 -7.226 -8.967 1.00 94.19 81 ARG A O 1
ATOM 637 N N . LYS A 1 82 ? -4.714 -6.765 -6.925 1.00 95.31 82 LYS A N 1
ATOM 638 C CA . LYS A 1 82 ? -3.715 -5.742 -6.566 1.00 95.31 82 LYS A CA 1
ATOM 639 C C . LYS A 1 82 ? -2.296 -6.302 -6.654 1.00 95.31 82 LYS A C 1
ATOM 641 O O . LYS A 1 82 ? -1.448 -5.729 -7.329 1.00 95.31 82 LYS A O 1
ATOM 646 N N . ARG A 1 83 ? -2.048 -7.468 -6.042 1.00 93.88 83 ARG A N 1
ATOM 647 C CA . ARG A 1 83 ? -0.739 -8.141 -6.120 1.00 93.88 83 ARG A CA 1
ATOM 648 C C . ARG A 1 83 ? -0.366 -8.549 -7.538 1.00 93.88 83 ARG A C 1
ATOM 650 O O . ARG A 1 83 ? 0.804 -8.470 -7.887 1.00 93.88 83 ARG A O 1
ATOM 657 N N . TYR A 1 84 ? -1.332 -8.983 -8.343 1.00 92.25 84 TYR A N 1
ATOM 658 C CA . TYR A 1 84 ? -1.075 -9.334 -9.735 1.00 92.25 84 TYR A CA 1
ATOM 659 C C . TYR A 1 84 ? -0.674 -8.111 -10.574 1.00 92.25 84 TYR A C 1
ATOM 661 O O . TYR A 1 84 ? 0.316 -8.188 -11.293 1.00 92.25 84 TYR A O 1
ATOM 669 N N . VAL A 1 85 ? -1.361 -6.972 -10.417 1.00 93.75 85 VAL A N 1
ATOM 670 C CA . VAL A 1 85 ? -0.984 -5.695 -11.054 1.00 93.75 85 VAL A CA 1
ATOM 671 C C . VAL A 1 85 ? 0.426 -5.274 -10.637 1.00 93.75 85 VAL A C 1
ATOM 673 O O . VAL A 1 85 ? 1.272 -5.044 -11.497 1.00 93.75 85 VAL A O 1
ATOM 676 N N . ILE A 1 86 ? 0.718 -5.247 -9.333 1.00 94.00 86 ILE A N 1
ATOM 677 C CA . ILE A 1 86 ? 2.059 -4.907 -8.827 1.00 94.00 86 ILE A CA 1
ATOM 678 C C . ILE A 1 86 ? 3.109 -5.864 -9.401 1.00 94.00 86 ILE A C 1
ATOM 680 O O . ILE A 1 86 ? 4.128 -5.434 -9.928 1.00 94.00 86 ILE A O 1
ATOM 684 N N . GLY A 1 87 ? 2.850 -7.171 -9.347 1.00 91.94 87 GLY A N 1
ATOM 685 C CA . GLY A 1 87 ? 3.770 -8.186 -9.851 1.00 91.94 87 GLY A CA 1
ATOM 686 C C . GLY A 1 87 ? 4.006 -8.099 -11.358 1.00 91.94 87 GLY A C 1
ATOM 687 O O . GLY A 1 87 ? 5.093 -8.458 -11.804 1.00 91.94 87 GLY A O 1
ATOM 688 N N . SER A 1 88 ? 3.024 -7.608 -12.122 1.00 90.56 88 SER A N 1
ATOM 689 C CA . SER A 1 88 ? 3.189 -7.369 -13.555 1.00 90.56 88 SER A CA 1
ATOM 690 C C . SER A 1 88 ? 4.189 -6.253 -13.839 1.00 90.56 88 SER A C 1
ATOM 692 O O . SER A 1 88 ? 4.955 -6.412 -14.771 1.00 90.56 88 SER A O 1
ATOM 694 N N . LEU A 1 89 ? 4.263 -5.216 -12.993 1.00 90.81 89 LEU A N 1
ATOM 695 C CA . LEU A 1 89 ? 5.242 -4.130 -13.121 1.00 90.81 89 LEU A CA 1
ATOM 696 C C . LEU A 1 89 ? 6.665 -4.589 -12.786 1.00 90.81 89 LEU A C 1
ATOM 698 O O . LEU A 1 89 ? 7.601 -4.250 -13.495 1.00 90.81 89 LEU A O 1
ATOM 702 N N . LEU A 1 90 ? 6.835 -5.389 -11.729 1.00 86.44 90 LEU A N 1
ATOM 703 C CA . LEU A 1 90 ? 8.153 -5.742 -11.176 1.00 86.44 90 LEU A CA 1
ATOM 704 C C . LEU A 1 90 ? 9.006 -6.675 -12.050 1.00 86.44 90 LEU A C 1
ATOM 706 O O . LEU A 1 90 ? 10.131 -7.004 -11.669 1.00 86.44 90 LEU A O 1
ATOM 710 N N . ARG A 1 91 ? 8.473 -7.190 -13.162 1.00 75.69 91 ARG A N 1
ATOM 711 C CA . ARG A 1 91 ? 9.116 -8.254 -13.949 1.00 75.69 91 ARG A CA 1
ATOM 712 C C . ARG A 1 91 ? 9.086 -7.975 -15.454 1.00 75.69 91 ARG A C 1
ATOM 714 O O . ARG A 1 91 ? 8.532 -8.789 -16.194 1.00 75.69 91 ARG A O 1
ATOM 721 N N . PRO A 1 92 ? 9.683 -6.869 -15.928 1.00 81.75 92 PRO A N 1
ATOM 722 C CA . PRO A 1 92 ? 9.947 -6.729 -17.349 1.00 81.75 92 PRO A CA 1
ATOM 723 C C . PRO A 1 92 ? 10.946 -7.816 -17.764 1.00 81.75 92 PRO A C 1
ATOM 725 O O . PRO A 1 92 ? 12.043 -7.904 -17.205 1.00 81.75 92 PRO A O 1
ATOM 728 N N . ASP A 1 93 ? 10.584 -8.654 -18.732 1.00 81.31 93 ASP A N 1
ATOM 729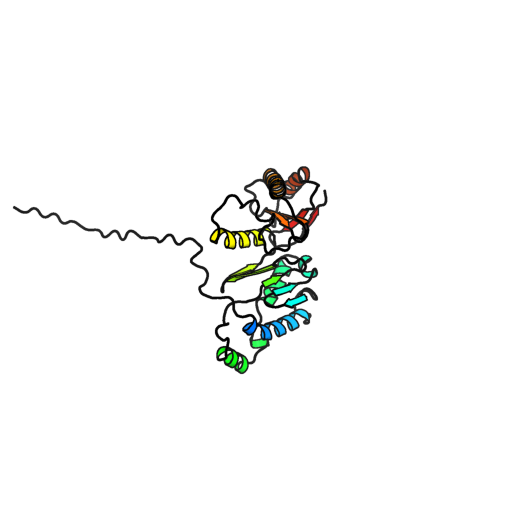 C CA . ASP A 1 93 ? 11.574 -9.502 -19.387 1.00 81.31 93 ASP A CA 1
ATOM 730 C C . ASP A 1 93 ? 12.359 -8.628 -20.366 1.00 81.31 93 ASP A C 1
ATOM 732 O O . ASP A 1 93 ? 11.819 -8.115 -21.340 1.00 81.31 93 ASP A O 1
ATOM 736 N N . PHE A 1 94 ? 13.643 -8.411 -20.094 1.00 82.12 94 PHE A N 1
ATOM 737 C CA . PHE A 1 94 ? 14.482 -7.547 -20.924 1.00 82.12 94 PHE A CA 1
ATOM 738 C C . PHE A 1 94 ? 14.585 -8.055 -22.362 1.00 82.12 94 PHE A C 1
ATOM 740 O O . PHE A 1 94 ? 14.734 -7.241 -23.270 1.00 82.12 94 PHE A O 1
ATOM 747 N N . SER A 1 95 ? 14.474 -9.369 -22.573 1.00 83.00 95 SER A N 1
ATOM 748 C CA . SER A 1 95 ? 14.528 -9.968 -23.905 1.00 83.00 95 SER A CA 1
ATOM 749 C C . SER A 1 95 ? 13.288 -9.679 -24.755 1.00 83.00 95 SER A C 1
ATOM 751 O O . SER A 1 95 ? 13.368 -9.757 -25.980 1.00 83.00 95 SER A O 1
ATOM 753 N N . ASP A 1 96 ? 12.179 -9.257 -24.136 1.00 85.00 96 ASP A N 1
ATOM 754 C CA . ASP A 1 96 ? 10.994 -8.786 -24.860 1.00 85.00 96 ASP A CA 1
ATOM 755 C C . ASP A 1 96 ? 11.214 -7.400 -25.493 1.00 85.00 96 ASP A C 1
ATOM 757 O O . ASP A 1 96 ? 10.479 -7.011 -26.403 1.00 85.00 96 ASP A O 1
ATOM 761 N N . TYR A 1 97 ? 12.220 -6.646 -25.029 1.00 85.75 97 TYR A N 1
ATOM 762 C CA . TYR A 1 97 ? 12.418 -5.237 -25.396 1.00 85.75 97 TYR A CA 1
ATOM 763 C C . TYR A 1 97 ? 1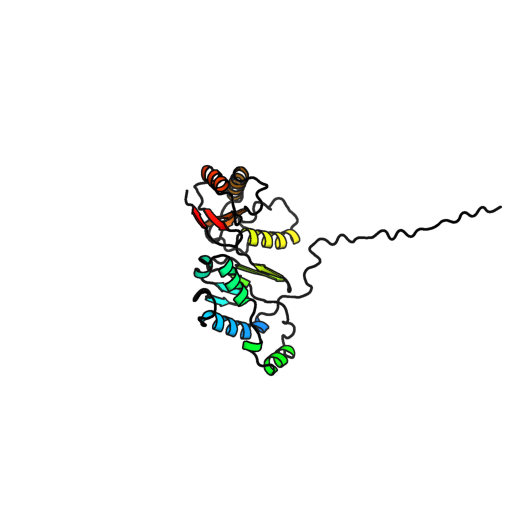3.789 -4.924 -25.986 1.00 85.75 97 TYR A C 1
ATOM 765 O O . TYR A 1 97 ? 13.920 -3.933 -26.701 1.00 85.75 97 TYR A O 1
ATOM 773 N N . LEU A 1 98 ? 14.804 -5.726 -25.671 1.00 84.44 98 LEU A N 1
ATOM 774 C CA . LEU A 1 98 ? 16.175 -5.548 -26.129 1.00 84.44 98 LEU A CA 1
ATOM 775 C C . LEU A 1 98 ? 16.651 -6.814 -26.836 1.00 84.44 98 LEU A C 1
ATOM 777 O O . LEU A 1 98 ? 16.473 -7.932 -26.351 1.00 84.44 98 LEU A O 1
ATOM 781 N N . THR A 1 99 ? 17.335 -6.633 -27.959 1.00 86.50 99 THR A N 1
ATOM 782 C CA . THR A 1 99 ? 18.120 -7.698 -28.585 1.00 86.50 99 THR A CA 1
ATOM 783 C C . THR A 1 99 ? 19.314 -8.080 -27.707 1.00 86.50 99 THR A C 1
ATOM 785 O O . THR A 1 99 ? 19.763 -7.312 -26.855 1.00 86.50 99 THR A O 1
ATOM 788 N N . SER A 1 100 ? 19.889 -9.265 -27.936 1.00 85.50 100 SER A N 1
ATOM 789 C CA . SER A 1 100 ? 21.091 -9.698 -27.210 1.00 85.50 100 SER A CA 1
ATOM 790 C C . SER A 1 100 ? 22.279 -8.750 -27.408 1.00 85.50 100 SER A C 1
ATOM 792 O O . SER A 1 100 ? 23.058 -8.565 -26.480 1.00 85.50 100 SER A O 1
ATOM 794 N N . GLU A 1 101 ? 22.407 -8.130 -28.585 1.00 86.88 101 GLU A N 1
ATOM 795 C CA . GLU A 1 101 ? 23.461 -7.147 -28.867 1.00 86.88 101 GLU A CA 1
ATOM 796 C C . GLU A 1 101 ? 23.237 -5.840 -28.096 1.00 86.88 101 GLU A C 1
ATOM 798 O O . GLU A 1 101 ? 24.169 -5.321 -27.487 1.00 86.88 101 GLU A O 1
ATOM 803 N N . GLU A 1 102 ? 22.000 -5.337 -28.051 1.00 84.31 102 GLU A N 1
ATOM 804 C CA . GLU A 1 102 ? 21.650 -4.141 -27.273 1.00 84.31 102 GLU A CA 1
ATOM 805 C C . GLU A 1 102 ? 21.823 -4.368 -25.773 1.00 84.31 102 GLU A C 1
ATOM 807 O O . GLU A 1 102 ? 22.318 -3.492 -25.066 1.00 84.31 102 GLU A O 1
ATOM 812 N N . LEU A 1 103 ? 21.440 -5.549 -25.286 1.00 82.94 103 LEU A N 1
ATOM 813 C CA . LEU A 1 103 ? 21.611 -5.925 -23.892 1.00 82.94 103 LEU A CA 1
ATOM 814 C C . LEU A 1 103 ? 23.100 -6.016 -23.521 1.00 82.94 103 LEU A C 1
ATOM 816 O O . LEU A 1 103 ? 23.508 -5.444 -22.513 1.00 82.94 103 LEU A O 1
ATOM 820 N N . GLU A 1 104 ? 23.921 -6.661 -24.355 1.00 83.75 104 GLU A N 1
ATOM 821 C CA . GLU A 1 104 ? 25.371 -6.748 -24.147 1.00 83.75 104 GLU A CA 1
ATOM 822 C C . GLU A 1 104 ? 26.030 -5.362 -24.188 1.00 83.75 104 GLU A C 1
ATOM 824 O O . GLU A 1 104 ? 26.796 -5.003 -23.293 1.00 83.75 104 GLU A O 1
ATOM 829 N N . ALA A 1 105 ? 25.676 -4.529 -25.170 1.00 81.88 105 ALA A N 1
ATOM 830 C CA . ALA A 1 105 ? 26.163 -3.156 -25.261 1.00 81.88 105 ALA A CA 1
ATOM 831 C C . ALA A 1 105 ? 25.771 -2.328 -24.026 1.00 81.88 105 ALA A C 1
ATOM 833 O O . ALA A 1 105 ? 26.563 -1.524 -23.535 1.00 81.88 105 ALA A O 1
ATOM 834 N N . LYS A 1 106 ? 24.572 -2.551 -23.481 1.00 78.69 106 LYS A N 1
ATOM 835 C CA . LYS A 1 106 ? 24.083 -1.891 -22.266 1.00 78.69 106 LYS A CA 1
ATOM 836 C C . LYS A 1 106 ? 24.790 -2.378 -20.998 1.00 78.69 106 LYS A C 1
ATOM 838 O O . LYS A 1 106 ? 24.965 -1.592 -20.067 1.00 78.69 106 LYS A O 1
ATOM 843 N N . TYR A 1 107 ? 25.236 -3.634 -20.963 1.00 79.38 107 TYR A N 1
ATOM 844 C CA . TYR A 1 107 ? 26.092 -4.153 -19.892 1.00 79.38 107 TYR A CA 1
ATOM 845 C C . TYR A 1 107 ? 27.533 -3.638 -19.973 1.00 79.38 107 TYR A C 1
ATOM 847 O O . TYR A 1 107 ? 28.180 -3.481 -18.940 1.00 79.38 107 TYR A O 1
ATOM 855 N N . GLN A 1 108 ? 28.034 -3.338 -21.172 1.00 80.81 108 GLN A N 1
ATOM 856 C CA . GLN A 1 108 ? 29.396 -2.834 -21.384 1.00 80.81 108 GLN A CA 1
ATOM 857 C C . GLN A 1 108 ? 29.496 -1.295 -21.412 1.00 80.81 108 GLN A C 1
ATOM 859 O O . GLN A 1 108 ? 30.598 -0.747 -21.353 1.00 80.81 108 GLN A O 1
ATOM 864 N N . GLY A 1 109 ? 28.367 -0.589 -21.515 1.00 70.12 109 GLY A N 1
ATOM 865 C CA . GLY A 1 109 ? 28.296 0.866 -21.650 1.00 70.12 109 GLY A CA 1
ATOM 866 C C . GLY A 1 109 ? 28.334 1.655 -20.329 1.00 70.12 109 GLY A C 1
ATOM 867 O O . GLY A 1 109 ? 28.309 1.076 -19.239 1.00 70.12 109 GLY A O 1
ATOM 868 N N . PRO A 1 110 ? 28.377 3.002 -20.406 1.00 59.75 110 PRO A N 1
ATOM 869 C CA . PRO A 1 110 ? 28.248 3.880 -19.242 1.00 59.75 110 PRO A CA 1
ATOM 870 C C . PRO A 1 110 ? 26.948 3.602 -18.476 1.00 59.75 110 PRO A C 1
ATOM 872 O O . PRO A 1 110 ? 25.894 3.437 -19.087 1.00 59.75 110 PRO A O 1
ATOM 875 N N . GLY A 1 111 ? 27.012 3.552 -17.143 1.00 59.97 111 GLY A N 1
ATOM 876 C CA . GLY A 1 111 ? 25.846 3.232 -16.312 1.00 59.97 111 GLY A CA 1
ATOM 877 C C . GLY A 1 111 ? 25.592 1.734 -16.103 1.00 59.97 111 GLY A C 1
ATOM 878 O O . GLY A 1 111 ? 24.589 1.385 -15.487 1.00 59.97 111 GLY A O 1
ATOM 879 N N . SER A 1 112 ? 26.502 0.847 -16.525 1.00 63.88 112 SER A N 1
ATOM 880 C CA . SER A 1 112 ? 26.530 -0.588 -16.156 1.00 63.88 112 SER A CA 1
ATOM 881 C C . SER A 1 112 ? 26.661 -0.832 -14.647 1.00 63.88 112 SER A C 1
ATOM 883 O O . SER A 1 112 ? 26.351 -1.890 -14.118 1.00 63.88 112 SER A O 1
ATOM 885 N N . GLU A 1 113 ? 27.049 0.195 -13.912 1.00 60.44 113 GLU A N 1
ATOM 886 C CA . GLU A 1 113 ? 27.006 0.255 -12.459 1.00 60.44 113 GLU A CA 1
ATOM 887 C C . GLU A 1 113 ? 25.577 0.428 -11.898 1.00 60.44 113 GLU A C 1
ATOM 889 O O . GLU A 1 113 ? 25.359 0.232 -10.703 1.00 60.44 113 GLU A O 1
ATOM 894 N N . GLY A 1 114 ? 24.594 0.722 -12.754 1.00 58.88 114 GLY A N 1
ATOM 895 C CA . GLY A 1 114 ? 23.159 0.712 -12.464 1.00 58.88 114 GLY A CA 1
ATOM 896 C C . GLY A 1 114 ? 22.513 -0.675 -12.534 1.00 58.88 114 GLY A C 1
ATOM 897 O O . GLY A 1 114 ? 21.289 -0.758 -12.496 1.00 58.88 114 GLY A O 1
ATOM 898 N N . ILE A 1 115 ? 23.296 -1.754 -12.642 1.00 64.31 115 ILE A N 1
ATOM 899 C CA . ILE A 1 115 ? 22.798 -3.126 -12.501 1.00 64.31 115 ILE A CA 1
ATOM 900 C C . ILE A 1 115 ? 22.513 -3.360 -11.017 1.00 64.31 115 ILE A C 1
ATOM 902 O O . ILE A 1 115 ? 23.426 -3.429 -10.200 1.00 64.31 115 ILE A O 1
ATOM 906 N N . GLY A 1 116 ? 21.233 -3.441 -10.688 1.00 68.00 116 GLY A N 1
ATOM 907 C CA . GLY A 1 116 ? 20.716 -3.686 -9.347 1.00 68.00 116 GLY A CA 1
ATOM 908 C C . GLY A 1 116 ? 19.251 -4.102 -9.437 1.00 68.00 116 GLY A C 1
ATOM 909 O O . GLY A 1 116 ? 18.718 -4.300 -10.539 1.00 68.00 116 GLY A O 1
ATOM 910 N N . THR A 1 117 ? 18.585 -4.226 -8.291 1.00 77.19 117 THR A N 1
ATOM 911 C CA . THR A 1 117 ? 17.146 -4.523 -8.273 1.00 77.19 117 THR A CA 1
ATOM 912 C C . THR A 1 117 ? 16.311 -3.367 -8.813 1.00 77.19 117 THR A C 1
ATOM 914 O O . THR A 1 117 ? 16.780 -2.241 -8.989 1.00 77.19 117 THR A O 1
ATOM 917 N N . TRP A 1 118 ? 15.042 -3.679 -9.037 1.00 84.75 118 TRP A N 1
ATOM 918 C CA . TRP A 1 118 ? 13.970 -2.765 -9.385 1.00 84.75 118 TRP A CA 1
ATOM 919 C C . TRP A 1 118 ? 14.084 -1.380 -8.708 1.00 84.75 118 TRP A C 1
ATOM 921 O O . TRP A 1 118 ? 14.067 -1.317 -7.476 1.00 84.75 118 TRP A O 1
ATOM 931 N N . PRO A 1 119 ? 14.165 -0.277 -9.480 1.00 90.50 119 PRO A N 1
ATOM 932 C CA . PRO A 1 119 ? 14.421 1.046 -8.914 1.00 90.50 119 PRO A CA 1
ATOM 933 C C . PRO A 1 119 ? 13.177 1.930 -8.760 1.00 90.50 119 PRO A C 1
ATOM 935 O O . PRO A 1 119 ? 13.339 3.112 -8.463 1.00 90.50 119 PRO A O 1
ATOM 938 N N . TYR A 1 120 ? 11.968 1.409 -9.010 1.00 93.44 120 TYR A N 1
ATOM 939 C CA . TYR A 1 120 ? 10.754 2.228 -8.993 1.00 93.44 120 TYR A CA 1
ATOM 940 C C . TYR A 1 120 ? 9.877 1.996 -7.762 1.00 93.44 120 TYR A C 1
ATOM 942 O O . TYR A 1 120 ? 9.550 0.858 -7.421 1.00 93.44 120 TYR A O 1
ATOM 950 N N . ASP A 1 121 ? 9.389 3.074 -7.168 1.00 94.38 121 ASP A N 1
ATOM 951 C CA . ASP A 1 121 ? 8.268 3.005 -6.238 1.00 94.38 121 ASP A CA 1
ATOM 952 C C . ASP A 1 121 ? 6.947 2.953 -7.020 1.00 94.38 121 ASP A C 1
ATOM 954 O O . ASP A 1 121 ? 6.864 3.344 -8.189 1.00 94.38 121 ASP A O 1
ATOM 958 N N . ILE A 1 122 ? 5.894 2.425 -6.395 1.00 96.12 122 ILE A N 1
ATOM 959 C CA . ILE A 1 122 ? 4.546 2.413 -6.976 1.00 96.12 122 ILE A CA 1
ATOM 960 C C . ILE A 1 122 ? 3.627 3.195 -6.054 1.00 96.12 122 ILE A C 1
ATOM 962 O O . ILE A 1 122 ? 3.526 2.880 -4.869 1.00 96.12 122 ILE A O 1
ATOM 966 N N . VAL A 1 123 ? 2.912 4.167 -6.606 1.00 96.00 123 VAL A N 1
ATOM 967 C CA . VAL A 1 123 ? 2.084 5.118 -5.866 1.00 96.00 123 VAL A CA 1
ATOM 968 C C . VAL A 1 123 ? 0.630 4.987 -6.324 1.00 96.00 123 VAL A C 1
ATOM 970 O O . VAL A 1 123 ? 0.339 4.978 -7.518 1.00 96.00 123 VAL A O 1
ATOM 973 N N . ALA A 1 124 ? -0.299 4.850 -5.379 1.00 95.44 124 ALA A N 1
ATOM 974 C CA . ALA A 1 124 ? -1.735 4.859 -5.655 1.00 95.44 124 ALA A CA 1
ATOM 975 C C . ALA A 1 124 ? -2.214 6.259 -6.069 1.00 95.44 124 ALA A C 1
ATOM 977 O O . ALA A 1 124 ? -1.542 7.264 -5.835 1.00 95.44 124 ALA A O 1
ATOM 978 N N . SER A 1 125 ? -3.426 6.350 -6.617 1.00 94.00 125 SER A N 1
ATOM 979 C CA . SER A 1 125 ? -4.010 7.629 -7.045 1.00 94.00 125 SER A CA 1
ATOM 980 C C . SER A 1 125 ? -4.188 8.650 -5.922 1.00 94.00 125 SER A C 1
ATOM 982 O O . SER A 1 125 ? -4.280 9.845 -6.184 1.00 94.00 125 SER A O 1
ATOM 984 N N . ASP A 1 126 ? -4.259 8.188 -4.673 1.00 91.00 126 ASP A N 1
ATOM 985 C CA . ASP A 1 126 ? -4.378 9.038 -3.488 1.00 91.00 126 ASP A CA 1
ATOM 986 C C . ASP A 1 126 ? -3.025 9.467 -2.893 1.00 91.00 126 ASP A C 1
ATOM 988 O O . ASP A 1 126 ? -3.000 10.118 -1.849 1.00 91.00 126 ASP A O 1
ATOM 992 N N . GLY A 1 127 ? -1.913 9.112 -3.546 1.00 89.94 127 GLY A N 1
ATOM 993 C CA . GLY A 1 127 ? -0.558 9.462 -3.123 1.00 89.94 127 GLY A CA 1
ATOM 994 C C . GLY A 1 127 ? 0.090 8.466 -2.158 1.00 89.94 127 GLY A C 1
ATOM 995 O O . GLY A 1 127 ? 1.222 8.691 -1.736 1.00 89.94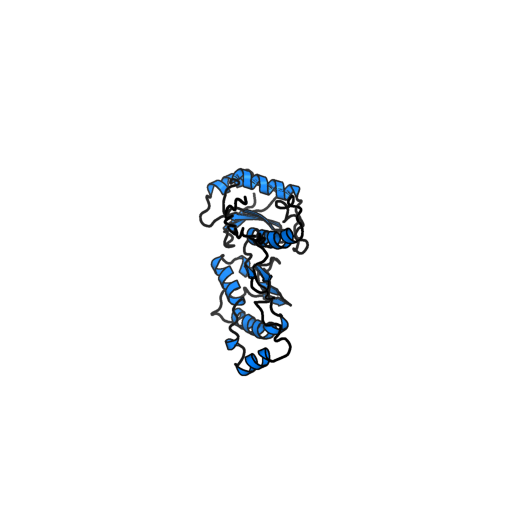 127 GLY A O 1
ATOM 996 N N . ARG A 1 128 ? -0.573 7.358 -1.797 1.00 91.75 128 ARG A N 1
ATOM 997 C CA . ARG A 1 128 ? 0.026 6.343 -0.915 1.00 91.75 128 ARG A CA 1
ATOM 998 C C . ARG A 1 128 ? 0.963 5.398 -1.671 1.00 91.75 128 ARG A C 1
ATOM 1000 O O . ARG A 1 128 ? 0.585 4.836 -2.696 1.00 91.75 128 ARG A O 1
ATOM 1007 N N . ASN A 1 129 ? 2.137 5.117 -1.102 1.00 92.31 129 ASN A N 1
ATOM 1008 C CA . ASN A 1 129 ? 3.094 4.138 -1.644 1.00 92.31 129 ASN A CA 1
ATOM 1009 C C . ASN A 1 129 ? 2.548 2.716 -1.564 1.00 92.31 129 ASN A C 1
ATOM 1011 O O . ASN A 1 129 ? 2.538 2.143 -0.484 1.00 92.31 129 ASN A O 1
ATOM 1015 N N . VAL A 1 130 ? 2.139 2.128 -2.679 1.00 95.44 130 VAL A N 1
ATOM 1016 C CA . VAL A 1 130 ? 1.681 0.737 -2.829 1.00 95.44 130 VAL A CA 1
ATOM 1017 C C . VAL A 1 130 ? 2.844 -0.251 -2.854 1.00 95.44 130 VAL A C 1
ATOM 1019 O O . VAL A 1 130 ? 2.703 -1.390 -2.400 1.00 95.44 130 VAL A O 1
ATOM 1022 N N . LEU A 1 131 ? 3.988 0.173 -3.378 1.00 94.50 131 LEU A N 1
ATOM 1023 C CA . LEU A 1 131 ? 5.241 -0.556 -3.296 1.00 94.50 131 LEU A CA 1
ATOM 1024 C C . LEU A 1 131 ? 6.367 0.434 -3.052 1.00 94.50 131 LEU A C 1
ATOM 1026 O O . LEU A 1 131 ? 6.385 1.492 -3.670 1.00 94.50 131 LEU A O 1
ATOM 1030 N N . GLU A 1 132 ? 7.289 0.067 -2.172 1.00 90.69 132 GLU A N 1
ATOM 1031 C CA . GLU A 1 132 ? 8.446 0.897 -1.854 1.00 90.69 132 GLU A CA 1
ATOM 1032 C C . GLU A 1 132 ? 9.730 0.069 -1.926 1.00 90.69 132 GLU A C 1
ATOM 1034 O O . GLU A 1 132 ? 9.810 -1.043 -1.380 1.00 90.69 132 GLU A O 1
ATOM 1039 N N . VAL A 1 133 ? 10.734 0.609 -2.609 1.00 88.75 133 VAL A N 1
ATOM 1040 C CA . VAL A 1 133 ? 12.085 0.060 -2.682 1.00 88.75 133 VAL A CA 1
ATOM 1041 C C . VAL A 1 133 ? 12.814 0.399 -1.386 1.00 88.75 133 VAL A C 1
ATOM 1043 O O . VAL A 1 133 ? 12.995 1.564 -1.022 1.00 88.75 133 VAL A O 1
ATOM 1046 N N . TYR A 1 134 ? 13.234 -0.633 -0.654 1.00 83.25 134 TYR A N 1
ATOM 1047 C CA . TYR A 1 134 ? 13.949 -0.460 0.606 1.00 83.25 134 TYR A CA 1
ATOM 1048 C C . TYR A 1 134 ? 15.459 -0.409 0.412 1.00 83.25 134 TYR A C 1
ATOM 1050 O O . TYR A 1 134 ? 16.099 0.528 0.883 1.00 83.25 134 TYR A O 1
ATOM 1058 N N . ASP A 1 135 ? 15.995 -1.405 -0.289 1.00 81.81 135 ASP A N 1
ATOM 1059 C CA . ASP A 1 135 ? 17.406 -1.555 -0.636 1.00 81.81 135 ASP A CA 1
ATOM 1060 C C . ASP A 1 135 ? 17.546 -2.341 -1.954 1.00 81.81 135 ASP A C 1
ATOM 1062 O O . ASP A 1 135 ? 16.553 -2.635 -2.621 1.00 81.81 135 ASP A O 1
ATOM 1066 N N . GLY A 1 136 ? 18.777 -2.690 -2.342 1.00 78.94 136 GLY A N 1
ATOM 1067 C CA . GLY A 1 136 ? 19.050 -3.422 -3.578 1.00 78.94 136 GLY A CA 1
ATOM 1068 C C . GLY A 1 136 ? 18.574 -4.875 -3.625 1.00 78.94 136 GLY A C 1
ATOM 1069 O O . GLY A 1 136 ? 18.731 -5.507 -4.658 1.00 78.94 136 GLY A O 1
ATOM 1070 N N . CYS A 1 137 ? 17.980 -5.419 -2.563 1.00 80.31 137 CYS A N 1
ATOM 1071 C CA . CYS A 1 137 ? 17.360 -6.748 -2.577 1.00 80.31 137 CYS A CA 1
ATOM 1072 C C . CYS A 1 137 ? 15.878 -6.723 -2.186 1.00 80.31 137 CYS A C 1
ATOM 1074 O O . CYS A 1 137 ? 15.154 -7.684 -2.453 1.00 80.31 137 CYS A O 1
ATOM 1076 N N . THR A 1 138 ? 15.422 -5.665 -1.520 1.00 83.88 138 THR A N 1
ATOM 1077 C CA . THR A 1 138 ? 14.182 -5.686 -0.751 1.00 83.88 138 THR A CA 1
ATOM 1078 C C . THR A 1 138 ? 13.215 -4.640 -1.272 1.00 83.88 138 THR A C 1
ATOM 1080 O O . THR A 1 138 ? 13.486 -3.440 -1.249 1.00 83.88 138 THR A O 1
ATOM 1083 N N . THR A 1 139 ? 12.037 -5.103 -1.676 1.00 87.50 139 THR A N 1
ATOM 1084 C CA . THR A 1 139 ? 10.867 -4.259 -1.925 1.00 87.50 139 THR A CA 1
ATOM 1085 C C . THR A 1 139 ? 9.761 -4.646 -0.954 1.00 87.50 139 THR A C 1
ATOM 1087 O O . THR A 1 139 ? 9.609 -5.817 -0.594 1.00 87.50 139 THR A O 1
ATOM 1090 N N . PHE A 1 140 ? 8.979 -3.664 -0.518 1.00 90.19 140 PHE A N 1
ATOM 1091 C CA . PHE A 1 140 ? 7.822 -3.889 0.338 1.00 90.19 140 PHE A CA 1
ATOM 1092 C C . PHE A 1 140 ? 6.552 -3.622 -0.449 1.00 90.19 140 PHE A C 1
ATOM 1094 O O . PHE A 1 140 ? 6.373 -2.544 -0.998 1.00 90.19 140 PHE A O 1
ATOM 1101 N N . THR A 1 141 ? 5.651 -4.602 -0.481 1.00 94.06 141 THR A N 1
ATOM 1102 C CA . THR A 1 141 ? 4.278 -4.400 -0.952 1.00 94.06 141 THR A CA 1
ATOM 1103 C C . THR A 1 141 ? 3.429 -3.893 0.210 1.00 94.06 141 THR A C 1
ATOM 1105 O O . THR A 1 141 ? 3.338 -4.545 1.248 1.00 94.06 141 THR A O 1
ATOM 1108 N N . LEU A 1 142 ? 2.809 -2.734 0.025 1.00 94.38 142 LEU A N 1
ATOM 1109 C CA . LEU A 1 142 ? 2.190 -1.918 1.062 1.00 94.38 142 LEU A CA 1
ATOM 1110 C C . LEU A 1 142 ? 0.700 -1.735 0.747 1.00 94.38 142 LEU A C 1
ATOM 1112 O O . LEU A 1 142 ? 0.259 -0.688 0.273 1.00 94.38 142 LEU A O 1
ATOM 1116 N N . LEU A 1 143 ? -0.097 -2.786 0.944 1.00 95.44 143 LEU A N 1
ATOM 1117 C CA . LEU A 1 143 ? -1.519 -2.765 0.568 1.00 95.44 143 LEU A CA 1
ATOM 1118 C C . LEU A 1 143 ? -2.439 -2.261 1.680 1.00 95.44 143 LEU A C 1
ATOM 1120 O O . LEU A 1 143 ? -3.611 -1.992 1.420 1.00 95.44 143 LEU A O 1
ATOM 1124 N N . THR A 1 144 ? -1.915 -2.146 2.896 1.00 94.81 144 THR A N 1
ATOM 1125 C CA . THR A 1 144 ? -2.633 -1.672 4.078 1.00 94.81 144 THR A CA 1
ATOM 1126 C C . THR A 1 144 ? -1.797 -0.646 4.841 1.00 94.81 144 THR A C 1
ATOM 1128 O O . THR A 1 144 ? -0.567 -0.612 4.733 1.00 94.81 144 THR A O 1
ATOM 1131 N N . GLU A 1 145 ? -2.437 0.161 5.682 1.00 91.38 145 GLU A N 1
ATOM 1132 C CA . GLU A 1 145 ? -1.742 1.077 6.587 1.00 91.38 145 GLU A CA 1
ATOM 1133 C C . GLU A 1 145 ? -0.893 0.348 7.625 1.00 91.38 145 GLU A C 1
ATOM 1135 O O . GLU A 1 145 ? 0.075 0.915 8.123 1.00 91.38 145 GLU A O 1
ATOM 1140 N N . ARG A 1 146 ? -1.200 -0.914 7.949 1.00 90.56 146 ARG A N 1
ATOM 1141 C CA . ARG A 1 146 ? -0.314 -1.726 8.792 1.00 90.56 146 ARG A CA 1
ATOM 1142 C C . ARG A 1 146 ? 1.004 -2.013 8.080 1.00 90.56 146 ARG A C 1
ATOM 1144 O O . ARG A 1 146 ? 2.051 -1.926 8.712 1.00 90.56 146 ARG A O 1
ATOM 1151 N N . ASP A 1 147 ? 0.963 -2.343 6.791 1.00 91.62 147 ASP A N 1
ATOM 1152 C CA . ASP A 1 147 ? 2.176 -2.619 6.015 1.00 91.62 147 ASP A CA 1
ATOM 1153 C C . ASP A 1 147 ? 3.041 -1.360 5.912 1.00 91.62 147 ASP A C 1
ATOM 1155 O O . ASP A 1 147 ? 4.235 -1.401 6.211 1.00 91.62 147 ASP A O 1
ATOM 1159 N N . ARG A 1 148 ? 2.411 -0.220 5.593 1.00 89.50 148 ARG A N 1
ATOM 1160 C CA . ARG A 1 148 ? 3.057 1.101 5.587 1.00 89.50 148 ARG A CA 1
ATOM 1161 C C . ARG A 1 148 ? 3.650 1.438 6.949 1.00 89.50 148 ARG A C 1
ATOM 1163 O O . ARG A 1 148 ? 4.836 1.736 7.046 1.00 89.50 148 ARG A O 1
ATOM 1170 N N . PHE A 1 149 ? 2.862 1.304 8.015 1.00 83.75 149 PHE A N 1
ATOM 1171 C CA . PHE A 1 149 ? 3.330 1.526 9.379 1.00 83.75 149 PHE A CA 1
ATOM 1172 C C . PHE A 1 149 ? 4.545 0.660 9.713 1.00 83.75 149 PHE A C 1
ATOM 1174 O O . PHE A 1 149 ? 5.483 1.174 10.307 1.00 83.75 149 PHE A O 1
ATOM 1181 N N . ASN A 1 150 ? 4.563 -0.621 9.336 1.00 82.81 150 ASN A N 1
ATOM 1182 C CA . ASN A 1 150 ? 5.686 -1.518 9.618 1.00 82.81 150 ASN A CA 1
ATOM 1183 C C . ASN A 1 150 ? 6.962 -1.104 8.875 1.00 82.81 150 ASN A C 1
ATOM 1185 O O . ASN A 1 150 ? 8.036 -1.104 9.478 1.00 82.81 150 ASN A O 1
ATOM 1189 N N . LEU A 1 151 ? 6.849 -0.709 7.605 1.00 83.00 151 LEU A N 1
ATOM 1190 C CA . LEU A 1 151 ? 7.977 -0.176 6.839 1.00 83.00 151 LEU A CA 1
ATOM 1191 C C . LEU A 1 151 ? 8.498 1.135 7.440 1.00 83.00 151 LEU A C 1
ATOM 1193 O O . LEU A 1 151 ? 9.700 1.331 7.620 1.00 83.00 151 LEU A O 1
ATOM 1197 N N . TYR A 1 152 ? 7.595 2.049 7.792 1.00 79.88 152 TYR A N 1
ATOM 1198 C CA . TYR A 1 152 ? 7.982 3.303 8.436 1.00 79.88 152 TYR A CA 1
ATOM 1199 C C . TYR A 1 152 ? 8.561 3.012 9.819 1.00 79.88 152 TYR A C 1
ATOM 1201 O O . TYR A 1 152 ? 9.484 3.677 10.281 1.00 79.88 152 TYR A O 1
ATOM 1209 N N . PHE A 1 153 ? 8.063 1.984 10.502 1.00 75.62 153 PHE A N 1
ATOM 1210 C CA . PHE A 1 153 ? 8.612 1.554 11.769 1.00 75.62 153 PHE A CA 1
ATOM 1211 C C . PHE A 1 153 ? 10.074 1.140 11.631 1.00 75.62 153 PHE A C 1
ATOM 1213 O O . PHE A 1 153 ? 10.904 1.703 12.346 1.00 75.62 153 PHE A O 1
ATOM 1220 N N . SER A 1 154 ? 10.394 0.252 10.686 1.00 74.12 154 SER A N 1
ATOM 1221 C CA . SER A 1 154 ? 11.764 -0.223 10.471 1.00 74.12 154 SER A CA 1
ATOM 1222 C C . SER A 1 154 ? 12.721 0.912 10.094 1.00 74.12 154 SER A C 1
ATOM 1224 O O . SER A 1 154 ? 13.708 1.115 10.799 1.00 74.12 154 SER A O 1
ATOM 1226 N N . ARG A 1 155 ? 12.386 1.736 9.089 1.00 72.31 155 ARG A N 1
ATOM 1227 C CA . ARG A 1 155 ? 13.247 2.853 8.636 1.00 72.31 155 ARG A CA 1
ATOM 1228 C C . ARG A 1 15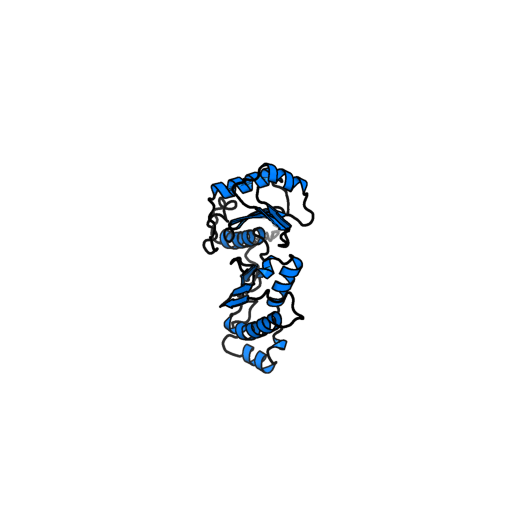5 ? 13.561 3.868 9.742 1.00 72.31 155 ARG A C 1
ATOM 1230 O O . ARG A 1 155 ? 14.685 4.353 9.870 1.00 72.31 155 ARG A O 1
ATOM 1237 N N . TYR A 1 156 ? 12.565 4.213 10.554 1.00 64.75 156 TYR A N 1
ATOM 1238 C CA . TYR A 1 156 ? 12.717 5.259 11.569 1.00 64.75 156 TYR A CA 1
ATOM 1239 C C . TYR A 1 156 ? 13.233 4.739 12.918 1.00 64.75 156 TYR A C 1
ATOM 1241 O O . TYR A 1 156 ? 13.872 5.488 13.651 1.00 64.75 156 TYR A O 1
ATOM 1249 N N . TYR A 1 157 ? 12.970 3.479 13.282 1.00 59.88 157 TYR A N 1
ATOM 1250 C CA . TYR A 1 157 ? 13.509 2.897 14.520 1.00 59.88 157 TYR A CA 1
ATOM 1251 C C . TYR A 1 157 ? 15.030 2.714 14.444 1.00 59.88 157 TYR A C 1
ATOM 1253 O O . TYR A 1 157 ? 15.726 2.882 15.445 1.00 59.88 157 TYR A O 1
ATOM 1261 N N . GLU A 1 158 ? 15.561 2.435 13.251 1.00 56.19 158 GLU A N 1
ATOM 1262 C CA . GLU A 1 158 ? 17.008 2.386 13.026 1.00 56.19 158 GLU A CA 1
ATOM 1263 C C . GLU A 1 158 ? 17.682 3.756 13.214 1.00 56.19 158 GLU A C 1
ATOM 1265 O O . GLU A 1 158 ? 18.830 3.815 13.653 1.00 56.19 158 GLU A O 1
ATOM 1270 N N . SER A 1 159 ? 16.964 4.858 12.963 1.00 55.09 159 SER A N 1
ATOM 1271 C CA . SER A 1 159 ? 17.506 6.222 13.033 1.00 55.09 159 SER A CA 1
ATOM 1272 C C . SER A 1 159 ? 17.205 6.978 14.335 1.00 55.09 159 SER A C 1
ATOM 1274 O O . SER A 1 159 ? 17.964 7.881 14.679 1.00 55.09 159 SER A O 1
ATOM 1276 N N . ASN A 1 160 ? 16.164 6.620 15.101 1.00 54.84 160 ASN A N 1
ATOM 1277 C CA . ASN A 1 160 ? 15.816 7.294 16.359 1.00 54.84 160 ASN A CA 1
ATOM 1278 C C . ASN A 1 160 ? 15.259 6.318 17.416 1.00 54.84 160 ASN A C 1
ATOM 1280 O O . ASN A 1 160 ? 14.161 5.780 17.282 1.00 54.84 160 ASN A O 1
ATOM 1284 N N . ARG A 1 161 ? 16.011 6.127 18.512 1.00 53.44 161 ARG A N 1
ATOM 1285 C CA . ARG A 1 161 ? 15.727 5.165 19.601 1.00 53.44 161 ARG A CA 1
ATOM 1286 C C . ARG A 1 161 ? 14.681 5.621 20.634 1.00 53.44 161 ARG A C 1
ATOM 1288 O O . ARG A 1 161 ? 14.547 4.967 21.665 1.00 53.44 161 ARG A O 1
ATOM 1295 N N . ASP A 1 162 ? 13.958 6.718 20.415 1.00 54.28 162 ASP A N 1
ATOM 1296 C CA . ASP A 1 162 ? 12.955 7.177 21.385 1.00 54.28 162 ASP A CA 1
ATOM 1297 C C . ASP A 1 162 ? 11.612 6.453 21.164 1.00 54.28 162 ASP A C 1
ATOM 1299 O O . ASP A 1 162 ? 10.802 6.780 20.294 1.00 54.28 162 ASP A O 1
ATOM 1303 N N . THR A 1 163 ? 11.416 5.371 21.915 1.00 47.78 163 THR A N 1
ATOM 1304 C CA . THR A 1 163 ? 10.394 4.336 21.693 1.00 47.78 163 THR A CA 1
ATOM 1305 C C . THR A 1 163 ? 9.003 4.669 22.233 1.00 47.78 163 THR A C 1
ATOM 1307 O O . THR A 1 163 ? 8.103 3.835 22.157 1.00 47.78 163 THR A O 1
ATOM 1310 N N . SER A 1 164 ? 8.779 5.877 22.752 1.00 49.91 164 SER A N 1
ATOM 1311 C CA . SER A 1 164 ? 7.469 6.296 23.279 1.00 49.91 164 SER A CA 1
ATOM 1312 C C . SER A 1 164 ? 6.440 6.665 22.191 1.00 49.91 164 SER A C 1
ATOM 1314 O O . SER A 1 164 ? 5.255 6.808 22.486 1.00 49.91 164 SER A O 1
ATOM 1316 N N . GLN A 1 165 ? 6.859 6.765 20.921 1.00 52.53 165 GLN A N 1
ATOM 1317 C CA . GLN A 1 165 ? 6.029 7.232 19.797 1.00 52.53 165 GLN A CA 1
ATOM 1318 C C . GLN A 1 165 ? 5.393 6.126 18.935 1.00 52.53 165 GLN A C 1
ATOM 1320 O O . GLN A 1 165 ? 4.720 6.432 17.952 1.00 52.53 165 GLN A O 1
ATOM 1325 N N . GLY A 1 166 ? 5.587 4.842 19.262 1.00 53.22 166 GLY A N 1
ATOM 1326 C CA . GLY A 1 166 ? 5.104 3.722 18.436 1.00 53.22 166 GLY A CA 1
ATOM 1327 C C . GLY A 1 166 ? 3.592 3.746 18.157 1.00 53.22 166 GLY A C 1
ATOM 1328 O O . GLY A 1 166 ? 3.158 3.365 17.075 1.00 53.22 166 GLY A O 1
ATOM 1329 N N . GLU A 1 167 ? 2.792 4.268 19.088 1.00 52.47 167 GLU A N 1
ATOM 1330 C CA . GLU A 1 167 ? 1.332 4.368 18.950 1.00 52.47 167 GLU A CA 1
ATOM 1331 C C . GLU A 1 167 ? 0.859 5.572 18.109 1.00 52.47 167 GLU A C 1
ATOM 1333 O O . GLU A 1 167 ? -0.309 5.615 17.738 1.00 52.47 167 GLU A O 1
ATOM 1338 N N . MET A 1 168 ? 1.739 6.537 17.801 1.00 55.44 168 MET A N 1
ATOM 1339 C CA . MET A 1 168 ? 1.379 7.877 17.291 1.00 55.44 168 MET A CA 1
ATOM 1340 C C . MET A 1 168 ? 1.963 8.191 15.903 1.00 55.44 168 MET A C 1
ATOM 1342 O O . MET A 1 168 ? 1.986 9.344 15.485 1.00 55.44 168 MET A O 1
ATOM 1346 N N . ARG A 1 169 ? 2.475 7.189 15.177 1.00 63.94 169 ARG A N 1
ATOM 1347 C CA . ARG A 1 169 ? 3.235 7.436 13.939 1.00 63.94 169 ARG A CA 1
ATOM 1348 C C . ARG A 1 169 ? 2.413 7.860 12.720 1.00 63.94 169 ARG A C 1
ATOM 1350 O O . ARG A 1 169 ? 3.052 8.149 11.722 1.00 63.94 169 ARG A O 1
ATOM 1357 N N . ASN A 1 170 ? 1.077 7.903 12.767 1.00 65.88 170 ASN A N 1
ATOM 1358 C CA . ASN A 1 170 ? 0.275 8.423 11.643 1.00 65.88 170 ASN A CA 1
ATOM 1359 C C . ASN A 1 170 ? -0.242 9.852 11.883 1.00 65.88 170 ASN A C 1
ATOM 1361 O O . ASN A 1 170 ? -0.675 10.520 10.944 1.00 65.88 170 ASN A O 1
ATOM 1365 N N . ALA A 1 171 ? -0.157 10.360 13.115 1.00 65.81 171 ALA A N 1
ATOM 1366 C CA . ALA A 1 171 ? -0.407 11.755 13.436 1.00 65.81 171 ALA A CA 1
ATOM 1367 C C . ALA A 1 171 ? 0.838 12.595 13.110 1.00 65.81 171 ALA A C 1
ATOM 1369 O O . ALA A 1 171 ? 1.784 12.682 13.893 1.00 65.81 171 ALA A O 1
ATOM 1370 N N . GLY A 1 172 ? 0.847 13.219 11.929 1.00 58.56 172 GLY A N 1
ATOM 1371 C CA . GLY A 1 172 ? 1.908 14.150 11.520 1.00 58.56 172 GLY A CA 1
ATOM 1372 C C . GLY A 1 172 ? 3.259 13.496 11.209 1.00 58.56 172 GLY A C 1
ATOM 1373 O O . GLY A 1 172 ? 4.265 14.198 11.111 1.00 58.56 172 GLY A O 1
ATOM 1374 N N . GLN A 1 173 ? 3.292 12.169 11.064 1.00 63.62 173 GLN A N 1
ATOM 1375 C CA . GLN A 1 173 ? 4.456 11.395 10.647 1.00 63.62 173 GLN A CA 1
ATOM 1376 C C . GLN A 1 173 ? 4.041 10.277 9.661 1.00 63.62 173 GLN A C 1
ATOM 1378 O O . GLN A 1 173 ? 2.870 9.897 9.618 1.00 63.62 173 GLN A O 1
ATOM 1383 N N . PRO A 1 174 ? 4.993 9.752 8.871 1.00 65.50 174 PRO A N 1
ATOM 1384 C CA . PRO A 1 174 ? 6.251 10.416 8.552 1.00 65.50 174 PRO A CA 1
ATOM 1385 C C . PRO A 1 174 ? 6.016 11.735 7.792 1.00 65.50 174 PRO A C 1
ATOM 1387 O O . PRO A 1 174 ? 5.041 11.878 7.058 1.00 65.50 174 PRO A O 1
ATOM 1390 N N . SER A 1 175 ? 6.898 12.719 7.992 1.00 67.06 175 SER A N 1
ATOM 1391 C CA . SER A 1 175 ? 6.714 14.102 7.509 1.00 67.06 175 SER A CA 1
ATOM 1392 C C . SER A 1 175 ? 6.623 14.264 5.986 1.00 67.06 175 SER A C 1
ATOM 1394 O O . SER A 1 175 ? 6.271 15.339 5.514 1.00 67.06 175 SER A O 1
ATOM 1396 N N . TRP A 1 176 ? 6.987 13.233 5.224 1.00 70.50 176 TRP A N 1
ATOM 1397 C CA . TRP A 1 176 ? 6.924 13.210 3.763 1.00 70.50 176 TRP A CA 1
ATOM 1398 C C . TRP A 1 176 ? 5.613 12.630 3.216 1.00 70.50 176 TRP A C 1
ATOM 1400 O O . TRP A 1 176 ? 5.410 12.662 2.005 1.00 70.50 176 TRP A O 1
ATOM 1410 N N . ARG A 1 177 ? 4.707 12.121 4.067 1.00 78.88 177 ARG A N 1
ATOM 1411 C CA . ARG A 1 177 ? 3.358 11.751 3.618 1.00 78.88 177 ARG A CA 1
ATOM 1412 C C . ARG A 1 177 ? 2.564 12.985 3.230 1.00 78.88 177 ARG A C 1
ATOM 1414 O O . ARG A 1 177 ? 2.682 14.050 3.839 1.00 78.88 177 ARG A O 1
ATOM 1421 N N . GLN A 1 178 ? 1.669 12.799 2.271 1.00 83.75 178 GLN A N 1
ATOM 1422 C CA . GLN A 1 178 ? 0.666 13.797 1.961 1.00 83.75 178 GLN A CA 1
ATOM 1423 C C . GLN A 1 178 ? -0.377 13.847 3.087 1.00 83.75 178 GLN A C 1
ATOM 1425 O O . GLN A 1 178 ? -1.201 12.950 3.253 1.00 83.75 178 GLN A O 1
ATOM 1430 N N . VAL A 1 179 ? -0.352 14.923 3.873 1.00 87.06 179 VAL A N 1
ATOM 1431 C CA . VAL A 1 179 ? -1.315 15.145 4.958 1.00 87.06 179 VAL A CA 1
ATOM 1432 C C . VAL A 1 179 ? -2.409 16.097 4.486 1.00 87.06 179 VAL A C 1
ATOM 1434 O O . VAL A 1 179 ? -2.318 17.308 4.671 1.00 87.06 179 VAL A O 1
ATOM 1437 N N . ASN A 1 180 ? -3.459 15.535 3.887 1.00 90.44 180 ASN A N 1
ATOM 1438 C CA . ASN A 1 180 ? -4.655 16.291 3.497 1.00 90.44 180 ASN A CA 1
ATOM 1439 C C . ASN A 1 180 ? -5.625 16.458 4.677 1.00 90.44 180 ASN A C 1
ATOM 1441 O O . ASN A 1 180 ? -6.322 17.466 4.780 1.00 90.44 180 ASN A O 1
ATOM 1445 N N . PHE A 1 181 ? -5.651 15.476 5.583 1.00 91.38 181 PHE A N 1
ATOM 1446 C CA . PHE A 1 181 ? -6.509 15.446 6.761 1.00 91.38 181 PHE A CA 1
ATOM 1447 C C . PHE A 1 181 ? -5.663 15.182 8.005 1.00 91.38 181 PHE A C 1
ATOM 1449 O O . PHE A 1 181 ? -5.223 14.059 8.268 1.00 91.38 181 PHE A O 1
ATOM 1456 N N . SER A 1 182 ? -5.421 16.236 8.780 1.00 88.69 182 SER A N 1
ATOM 1457 C CA . SER A 1 182 ? -4.674 16.130 10.028 1.00 88.69 182 SER A CA 1
ATOM 1458 C C . SER A 1 182 ? -5.529 15.537 11.150 1.00 88.69 182 SER A C 1
ATOM 1460 O O . SER A 1 182 ? -6.746 15.716 11.214 1.00 88.69 182 SER A O 1
ATOM 1462 N N . ILE A 1 183 ? -4.863 14.842 12.067 1.00 89.19 183 ILE A N 1
ATOM 1463 C CA . ILE A 1 183 ? -5.425 14.371 13.330 1.00 89.19 183 ILE A CA 1
ATOM 1464 C C . ILE A 1 183 ? -4.416 14.671 14.438 1.00 89.19 183 ILE A C 1
ATOM 1466 O O . ILE A 1 183 ? -3.206 14.648 14.198 1.00 89.19 183 ILE A O 1
ATOM 1470 N N . THR A 1 184 ? -4.890 14.985 15.645 1.00 87.88 184 THR A N 1
ATOM 1471 C CA . THR A 1 184 ? -3.982 15.134 16.788 1.00 87.88 184 THR A CA 1
ATOM 1472 C C . THR A 1 184 ? -3.546 13.763 17.293 1.00 87.88 184 THR A C 1
ATOM 1474 O O . THR A 1 184 ? -4.287 12.781 17.186 1.00 87.88 184 THR A O 1
ATOM 1477 N N . ALA A 1 185 ? -2.354 13.692 17.882 1.00 84.56 185 ALA A N 1
ATOM 1478 C CA . ALA A 1 185 ? -1.831 12.449 18.438 1.00 84.56 185 ALA A CA 1
ATOM 1479 C C . ALA A 1 185 ? -2.745 11.885 19.543 1.00 84.56 185 ALA A C 1
ATOM 1481 O O . ALA A 1 185 ? -2.953 10.676 19.628 1.00 84.56 185 ALA A O 1
ATOM 1482 N N . GLU A 1 186 ? -3.355 12.755 20.352 1.00 87.31 186 GLU A N 1
ATOM 1483 C CA . GLU A 1 186 ? -4.292 12.374 21.412 1.00 87.31 186 GLU A CA 1
ATOM 1484 C C . GLU A 1 186 ? -5.568 11.755 20.840 1.00 87.31 186 GLU A C 1
ATOM 1486 O O . GLU A 1 186 ? -6.068 10.765 21.377 1.00 87.31 186 GLU A O 1
ATOM 1491 N N . ALA A 1 187 ? -6.085 12.315 19.742 1.00 91.12 187 ALA A N 1
ATOM 1492 C CA . ALA A 1 187 ? -7.275 11.803 19.083 1.00 91.12 187 ALA A CA 1
ATOM 1493 C C . ALA A 1 187 ? -7.008 10.452 18.406 1.00 91.12 187 ALA A C 1
ATOM 1495 O O . ALA A 1 187 ? -7.785 9.516 18.603 1.00 91.12 187 ALA A O 1
ATOM 1496 N N . GLU A 1 188 ? -5.888 10.309 17.682 1.00 90.69 188 GLU A N 1
ATOM 1497 C CA . GLU A 1 188 ? -5.501 9.017 17.101 1.00 90.69 188 GLU A CA 1
ATOM 1498 C C . GLU A 1 188 ? -5.345 7.958 18.201 1.00 90.69 188 GLU A C 1
ATOM 1500 O O . GLU A 1 188 ? -5.923 6.872 18.116 1.00 90.69 188 GLU A O 1
ATOM 1505 N N . LYS A 1 189 ? -4.632 8.296 19.282 1.00 87.81 189 LYS A N 1
ATOM 1506 C CA . LYS A 1 189 ? -4.425 7.397 20.419 1.00 87.81 189 LYS A CA 1
ATOM 1507 C C . LYS A 1 189 ? -5.741 6.959 21.058 1.00 87.81 189 LYS A C 1
ATOM 1509 O O . LYS A 1 189 ? -5.913 5.769 21.320 1.00 87.81 189 LYS A O 1
ATOM 1514 N N . ALA A 1 190 ? -6.671 7.883 21.296 1.00 90.81 190 ALA A N 1
ATOM 1515 C CA . ALA A 1 190 ? -7.966 7.564 21.893 1.00 90.81 190 ALA A CA 1
ATOM 1516 C C . ALA A 1 190 ? -8.752 6.547 21.047 1.00 90.81 190 ALA A C 1
ATOM 1518 O O . ALA A 1 190 ? -9.249 5.555 21.585 1.00 90.81 190 ALA A O 1
ATOM 1519 N N . VAL A 1 191 ? -8.798 6.737 19.723 1.00 93.75 191 VAL A N 1
ATOM 1520 C CA . VAL A 1 191 ? -9.487 5.815 18.805 1.00 93.75 191 VAL A CA 1
ATOM 1521 C C . VAL A 1 191 ? -8.816 4.440 18.785 1.00 93.75 191 VAL A C 1
ATOM 1523 O O . VAL A 1 191 ? -9.504 3.420 18.883 1.00 93.75 191 VAL A O 1
ATOM 1526 N N . ARG A 1 192 ? -7.479 4.396 18.714 1.00 90.94 192 ARG A N 1
ATOM 1527 C CA . ARG A 1 192 ? -6.713 3.138 18.725 1.00 90.94 192 ARG A CA 1
ATOM 1528 C C . ARG A 1 192 ? -6.919 2.364 20.028 1.00 90.94 192 ARG A C 1
ATOM 1530 O O . ARG A 1 192 ? -7.171 1.164 19.983 1.00 90.94 192 ARG A O 1
ATOM 1537 N N . LEU A 1 193 ? -6.870 3.032 21.183 1.00 89.56 193 LEU A N 1
ATOM 1538 C CA . LEU A 1 193 ? -7.128 2.395 22.480 1.00 89.56 193 LEU A CA 1
ATOM 1539 C C . LEU A 1 193 ? -8.564 1.867 22.582 1.00 89.56 193 LEU A C 1
ATOM 1541 O O . LEU A 1 193 ? -8.764 0.739 23.026 1.00 89.56 193 LEU A O 1
ATOM 1545 N N . GLY A 1 194 ? -9.560 2.641 22.136 1.00 92.06 194 GLY A N 1
ATOM 1546 C CA . GLY A 1 194 ? -10.957 2.196 22.099 1.00 92.06 194 GLY A CA 1
ATOM 1547 C C . GLY A 1 194 ? -11.151 0.936 21.250 1.00 92.06 194 GLY A C 1
ATOM 1548 O O . GLY A 1 194 ? -11.837 -0.001 21.666 1.00 92.06 194 GLY A O 1
ATOM 1549 N N . PHE A 1 195 ? -10.477 0.871 20.099 1.00 94.50 195 PHE A N 1
ATOM 1550 C CA . PHE A 1 195 ? -10.450 -0.319 19.253 1.00 94.50 195 PHE A CA 1
ATOM 1551 C C . PHE A 1 195 ? -9.851 -1.525 19.974 1.00 94.50 195 PHE A C 1
ATOM 1553 O O . PHE A 1 195 ? -10.528 -2.544 20.116 1.00 94.50 195 PHE A O 1
ATOM 1560 N N . TRP A 1 196 ? -8.628 -1.409 20.496 1.00 91.69 196 TRP A N 1
ATOM 1561 C CA . TRP A 1 196 ? -7.937 -2.529 21.142 1.00 91.69 196 TRP A CA 1
ATOM 1562 C C . TRP A 1 196 ? -8.625 -3.021 22.412 1.00 91.69 196 TRP A C 1
ATOM 1564 O O . TRP A 1 196 ? -8.691 -4.229 22.636 1.00 91.69 196 TRP A O 1
ATOM 1574 N N . ASN A 1 197 ? -9.225 -2.119 23.189 1.00 91.19 197 ASN A N 1
ATOM 1575 C CA . ASN A 1 197 ? -10.054 -2.484 24.338 1.00 91.19 197 ASN A CA 1
ATOM 1576 C C . ASN A 1 197 ? -11.305 -3.287 23.932 1.00 91.19 197 ASN A C 1
ATOM 1578 O O . ASN A 1 197 ? -11.804 -4.075 24.731 1.00 91.19 197 ASN A O 1
ATOM 1582 N N . SER A 1 198 ? -11.803 -3.111 22.703 1.00 91.75 198 SER A N 1
ATOM 1583 C CA . SER A 1 198 ? -13.009 -3.786 22.200 1.00 91.75 198 SER A CA 1
ATOM 1584 C C . SER A 1 198 ? -12.715 -5.132 21.537 1.00 91.75 198 SER A C 1
ATOM 1586 O O . SER A 1 198 ? -13.464 -6.098 21.716 1.00 91.75 198 SER A O 1
ATOM 1588 N N . VAL A 1 199 ? -11.638 -5.202 20.747 1.00 89.25 199 VAL A N 1
ATOM 1589 C CA . VAL A 1 199 ? -11.279 -6.409 19.980 1.00 89.25 199 VAL A CA 1
ATOM 1590 C C . VAL A 1 199 ? -10.333 -7.347 20.742 1.00 89.25 199 VAL A C 1
ATOM 1592 O O . VAL A 1 199 ? -10.367 -8.558 20.501 1.00 89.25 199 VAL A O 1
ATOM 1595 N N . GLY A 1 200 ? -9.547 -6.808 21.683 1.00 85.69 200 GLY A N 1
ATOM 1596 C CA . GLY A 1 200 ? -8.507 -7.492 22.462 1.00 85.69 200 GLY A CA 1
ATOM 1597 C C . GLY A 1 200 ? -7.091 -7.245 21.917 1.00 85.69 200 GLY A C 1
ATOM 1598 O O . GLY A 1 200 ? -6.873 -7.349 20.710 1.00 85.69 200 GLY A O 1
ATOM 1599 N N . TYR A 1 201 ? -6.129 -6.952 22.804 1.00 73.44 201 TYR A N 1
ATOM 1600 C CA . TYR A 1 201 ? -4.731 -6.605 22.472 1.00 73.44 201 TYR A CA 1
ATOM 1601 C C . TYR A 1 201 ? -3.901 -7.755 21.870 1.00 73.44 201 TYR A C 1
ATOM 1603 O O . TYR A 1 201 ? -2.869 -7.515 21.254 1.00 73.44 201 TYR A O 1
ATOM 1611 N N . ASP A 1 202 ? -4.341 -9.000 22.026 1.00 73.62 202 ASP A N 1
ATOM 1612 C CA . ASP A 1 202 ? -3.721 -10.216 21.487 1.00 73.62 202 ASP A CA 1
ATOM 1613 C C . ASP A 1 202 ? -4.312 -10.642 20.129 1.00 73.62 202 ASP A C 1
ATOM 1615 O O . ASP A 1 202 ? -3.989 -11.710 19.602 1.00 73.62 202 ASP A O 1
ATOM 1619 N N . SER A 1 203 ? -5.176 -9.808 19.537 1.00 75.75 203 SER A N 1
ATOM 1620 C CA . SER A 1 203 ? -5.865 -10.109 18.281 1.00 75.75 203 SER A CA 1
ATOM 1621 C C . SER A 1 203 ? -4.921 -10.027 17.082 1.00 75.75 203 SER A C 1
ATOM 1623 O O . SER A 1 203 ? -4.859 -9.019 16.377 1.00 75.75 203 SER A O 1
ATOM 1625 N N . GLN A 1 204 ? -4.204 -11.121 16.824 1.00 81.12 204 GLN A N 1
ATOM 1626 C CA . GLN A 1 204 ? -3.321 -11.252 15.667 1.00 81.12 204 GLN A CA 1
ATOM 1627 C C . GLN A 1 204 ? -4.046 -10.910 14.361 1.00 81.12 204 GLN A C 1
ATOM 1629 O O . GLN A 1 204 ? -5.173 -11.342 14.114 1.00 81.12 204 GLN A O 1
ATOM 1634 N N . GLY A 1 205 ? -3.384 -10.126 13.513 1.00 84.12 205 GLY A N 1
ATOM 1635 C CA . GLY A 1 205 ? -3.902 -9.746 12.201 1.00 84.12 205 GLY A CA 1
ATOM 1636 C C . GLY A 1 205 ? -4.871 -8.559 12.205 1.00 84.12 205 GLY A C 1
ATOM 1637 O O . GLY A 1 205 ? -5.046 -7.946 11.155 1.00 84.12 205 GLY A O 1
ATOM 1638 N N . TRP A 1 206 ? -5.449 -8.197 13.354 1.00 92.69 206 TRP A N 1
ATOM 1639 C CA . TRP A 1 206 ? -6.254 -6.984 13.491 1.00 92.69 206 TRP A CA 1
ATOM 1640 C C . TRP A 1 206 ? -5.344 -5.763 13.578 1.00 92.69 206 TRP A C 1
ATOM 1642 O O . TRP A 1 206 ? -4.213 -5.872 14.048 1.00 92.69 206 TRP A O 1
ATOM 1652 N N . TRP A 1 207 ? -5.802 -4.610 13.100 1.00 93.06 207 TRP A N 1
ATOM 1653 C CA . TRP A 1 207 ? -5.086 -3.343 13.244 1.00 93.06 207 TRP A CA 1
ATOM 1654 C C . TRP A 1 207 ? -6.020 -2.162 12.994 1.00 93.06 207 TRP A C 1
ATOM 1656 O O . TRP A 1 207 ? -7.063 -2.312 12.361 1.00 93.06 207 TRP A O 1
ATOM 1666 N N . ILE A 1 208 ? -5.627 -0.981 13.462 1.00 93.94 208 ILE A N 1
ATOM 1667 C CA . ILE A 1 208 ? -6.299 0.274 13.136 1.00 93.94 208 ILE A CA 1
ATOM 1668 C C . ILE A 1 208 ? -5.276 1.409 13.035 1.00 93.94 208 ILE A C 1
ATOM 1670 O O . ILE A 1 208 ? -4.366 1.512 13.863 1.00 93.94 208 ILE A O 1
ATOM 1674 N N . ALA A 1 209 ? -5.418 2.252 12.016 1.00 92.06 209 ALA A N 1
ATOM 1675 C CA . ALA A 1 209 ? -4.526 3.380 11.757 1.00 92.06 209 ALA A CA 1
ATOM 1676 C C . ALA A 1 209 ? -5.264 4.532 11.067 1.00 92.06 209 ALA A C 1
ATOM 1678 O O . ALA A 1 209 ? -6.239 4.306 10.354 1.00 92.06 209 ALA A O 1
ATOM 1679 N N . TRP A 1 210 ? -4.798 5.764 11.280 1.00 93.25 210 TRP A N 1
ATOM 1680 C CA . TRP A 1 210 ? -5.280 6.933 10.545 1.00 93.25 210 TRP A CA 1
ATOM 1681 C C . TRP A 1 210 ? -4.683 6.992 9.134 1.00 93.25 210 TRP A C 1
ATOM 1683 O O . TRP A 1 210 ? -3.478 6.803 8.976 1.00 93.25 210 TRP A O 1
ATOM 1693 N N . VAL A 1 211 ? -5.518 7.301 8.137 1.00 92.75 211 VAL A N 1
ATOM 1694 C CA . VAL A 1 211 ? -5.131 7.549 6.740 1.00 92.75 211 VAL A CA 1
ATOM 1695 C C . VAL A 1 211 ? -5.176 9.059 6.470 1.00 92.75 211 VAL A C 1
ATOM 1697 O O . VAL A 1 211 ? -6.260 9.601 6.217 1.00 92.75 211 VAL A O 1
ATOM 1700 N N . PRO A 1 212 ? -4.034 9.765 6.526 1.00 90.25 212 PRO A N 1
ATOM 1701 C CA . PRO A 1 212 ? -3.989 11.220 6.388 1.00 90.25 212 PRO A CA 1
ATOM 1702 C C . PRO A 1 212 ? -4.277 11.726 4.967 1.00 90.25 212 PRO A C 1
ATOM 1704 O O . PRO A 1 212 ? -4.671 12.882 4.807 1.00 90.25 212 PRO A O 1
ATOM 1707 N N . GLU A 1 213 ? -4.139 10.888 3.939 1.00 91.50 213 GLU A N 1
ATOM 1708 C CA . GLU A 1 213 ? -4.407 11.255 2.543 1.00 91.50 213 GLU A CA 1
ATOM 1709 C C . GLU A 1 213 ? -5.909 11.406 2.276 1.00 91.50 213 GLU A C 1
ATOM 1711 O O . GLU A 1 213 ? -6.322 12.283 1.515 1.00 91.50 213 GLU A O 1
ATOM 1716 N N . GLN A 1 214 ? -6.728 10.576 2.931 1.00 91.62 214 GLN A N 1
ATOM 1717 C CA . GLN A 1 214 ? -8.165 10.465 2.669 1.00 91.62 214 GLN A CA 1
ATOM 1718 C C . GLN A 1 214 ? -9.062 10.801 3.870 1.00 91.62 214 GLN A C 1
ATOM 1720 O O . GLN A 1 214 ? -10.280 10.878 3.710 1.00 91.62 214 GLN A O 1
ATOM 1725 N N . GLY A 1 215 ? -8.517 10.960 5.077 1.00 92.44 215 GLY A N 1
ATOM 1726 C CA . GLY A 1 215 ? -9.295 11.343 6.255 1.00 92.44 215 GLY A CA 1
ATOM 1727 C C . GLY A 1 215 ? -10.253 10.250 6.732 1.00 92.44 215 GLY A C 1
ATOM 1728 O O . GLY A 1 215 ? -11.478 10.415 6.692 1.00 92.44 215 GLY A O 1
ATOM 1729 N N . HIS A 1 216 ? -9.707 9.106 7.138 1.00 95.38 216 HIS A N 1
ATOM 1730 C CA . HIS A 1 216 ? -10.457 8.020 7.773 1.00 95.38 216 HIS A CA 1
ATOM 1731 C C . HIS A 1 216 ? -9.536 7.129 8.615 1.00 95.38 216 HIS A C 1
ATOM 1733 O O . HIS A 1 216 ? -8.317 7.154 8.457 1.00 95.38 216 HIS A O 1
ATOM 1739 N N . PHE A 1 217 ? -10.120 6.307 9.483 1.00 96.06 217 PHE A N 1
ATOM 1740 C CA . PHE A 1 217 ? -9.410 5.188 10.095 1.00 96.06 217 PHE A CA 1
ATOM 1741 C C . PHE A 1 217 ? -9.543 3.936 9.232 1.00 96.06 217 PHE A C 1
ATOM 1743 O O . PHE A 1 217 ? -10.654 3.487 8.945 1.00 96.06 217 PHE A O 1
ATOM 1750 N N . GLU A 1 218 ? -8.418 3.349 8.840 1.00 96.38 218 GLU A N 1
ATOM 1751 C CA . GLU A 1 218 ? -8.384 2.033 8.213 1.00 96.38 218 GLU A CA 1
ATOM 1752 C C . GLU A 1 218 ? -8.400 0.964 9.311 1.00 96.38 218 GLU A C 1
ATOM 1754 O O . GLU A 1 218 ? -7.485 0.893 10.132 1.00 96.38 218 GLU A O 1
ATOM 1759 N N . VAL A 1 219 ? -9.454 0.146 9.345 1.00 96.94 219 VAL A N 1
ATOM 1760 C CA . VAL A 1 219 ? -9.594 -1.005 10.243 1.00 96.94 219 VAL A CA 1
ATOM 1761 C C . VAL A 1 219 ? -9.238 -2.261 9.467 1.00 96.94 219 VAL A C 1
ATOM 1763 O O . VAL A 1 219 ? -9.984 -2.697 8.589 1.00 96.94 219 VAL A O 1
ATOM 1766 N N . ILE A 1 220 ? -8.105 -2.860 9.809 1.00 96.06 220 ILE A N 1
ATOM 1767 C CA . ILE A 1 220 ? -7.593 -4.047 9.135 1.00 96.06 220 ILE A CA 1
ATOM 1768 C C . ILE A 1 220 ? -8.047 -5.286 9.894 1.00 96.06 220 ILE A C 1
ATOM 1770 O O . ILE A 1 220 ? -7.906 -5.368 11.116 1.00 96.06 220 ILE A O 1
ATOM 1774 N N . VAL A 1 221 ? -8.577 -6.260 9.159 1.00 95.75 221 VAL A N 1
ATOM 1775 C CA . VAL A 1 221 ? -9.074 -7.526 9.704 1.00 95.75 221 VAL A CA 1
ATOM 1776 C C . VAL A 1 221 ? -8.406 -8.733 9.030 1.00 95.75 221 VAL A C 1
ATOM 1778 O O . VAL A 1 221 ? -8.118 -8.688 7.827 1.00 95.75 221 VAL A O 1
ATOM 1781 N N . PRO A 1 222 ? -8.173 -9.841 9.758 1.00 93.69 222 PRO A N 1
ATOM 1782 C CA . PRO A 1 222 ? -7.658 -11.072 9.160 1.00 93.69 222 PRO A CA 1
ATOM 1783 C C . PRO A 1 222 ? -8.685 -11.710 8.212 1.00 93.69 222 PRO A C 1
ATOM 1785 O O . PRO A 1 222 ? -9.883 -11.430 8.280 1.00 93.69 222 PRO A O 1
ATOM 1788 N N . ARG A 1 223 ? -8.242 -12.615 7.330 1.00 87.75 223 ARG A N 1
ATOM 1789 C CA . ARG A 1 223 ? -9.118 -13.240 6.317 1.00 87.75 223 ARG A CA 1
ATOM 1790 C C . ARG A 1 223 ? -10.396 -13.877 6.885 1.00 87.75 223 ARG A C 1
ATOM 1792 O O . ARG A 1 223 ? -11.460 -13.714 6.292 1.00 87.75 223 ARG A O 1
ATOM 1799 N N . ASN A 1 224 ? -10.286 -14.562 8.023 1.00 88.88 224 ASN A N 1
ATOM 1800 C CA . ASN A 1 224 ? -11.387 -15.246 8.711 1.00 88.88 224 ASN A CA 1
ATOM 1801 C C . ASN A 1 224 ? -11.687 -14.575 10.060 1.00 88.88 224 ASN A C 1
ATOM 1803 O O . ASN A 1 224 ? -11.650 -15.218 11.107 1.00 88.88 224 ASN A O 1
ATOM 1807 N N . PHE A 1 225 ? -11.883 -13.259 10.044 1.00 91.44 225 PHE A N 1
ATOM 1808 C CA . PHE A 1 225 ? -12.105 -12.490 11.262 1.00 91.44 225 PHE A CA 1
ATOM 1809 C C . PHE A 1 225 ? -13.466 -12.771 11.909 1.00 91.44 225 PHE A C 1
ATOM 1811 O O . PHE A 1 225 ? -14.461 -13.038 11.236 1.00 91.44 225 PHE A O 1
ATOM 1818 N N . ASP A 1 226 ? -13.502 -12.657 13.233 1.00 90.31 226 ASP A N 1
ATOM 1819 C CA . ASP A 1 226 ? -14.730 -12.693 14.019 1.00 90.31 226 ASP A CA 1
ATOM 1820 C C . ASP A 1 226 ? -15.512 -11.382 13.837 1.00 90.31 226 ASP A C 1
ATOM 1822 O O . ASP A 1 226 ? -15.090 -10.313 14.286 1.00 90.31 226 ASP A O 1
ATOM 1826 N N . TYR A 1 227 ? -16.665 -11.459 13.173 1.00 90.69 227 TYR A N 1
ATOM 1827 C CA . TYR A 1 227 ? -17.518 -10.298 12.935 1.00 90.69 227 TYR A CA 1
ATOM 1828 C C . TYR A 1 227 ? -18.081 -9.700 14.231 1.00 90.69 227 TYR A C 1
ATOM 1830 O O . TYR A 1 227 ? -18.281 -8.487 14.299 1.00 90.69 227 TYR A O 1
ATOM 1838 N N . GLU A 1 228 ? -18.296 -10.502 15.278 1.00 90.69 228 GLU A N 1
ATOM 1839 C CA . GLU A 1 228 ? -18.833 -10.016 16.551 1.00 90.69 228 GLU A CA 1
ATOM 1840 C C . GLU A 1 228 ? -17.845 -9.091 17.264 1.00 90.69 228 GLU A C 1
ATOM 1842 O O . GLU A 1 228 ? -18.256 -8.077 17.832 1.00 90.69 228 GLU A O 1
ATOM 1847 N N . LYS A 1 229 ? -16.535 -9.374 17.185 1.00 91.19 229 LYS A N 1
ATOM 1848 C CA . LYS A 1 229 ? -15.487 -8.453 17.668 1.00 91.19 229 LYS A CA 1
ATOM 1849 C C . LYS A 1 229 ? -15.603 -7.082 17.010 1.00 91.19 229 LYS A C 1
ATOM 1851 O O . LYS A 1 229 ? -15.556 -6.063 17.696 1.00 91.19 229 LYS A O 1
ATOM 1856 N N . LEU A 1 230 ? -15.790 -7.063 15.691 1.00 91.75 230 LEU A N 1
ATOM 1857 C CA . LEU A 1 230 ? -15.926 -5.821 14.938 1.00 91.75 230 LEU A CA 1
ATOM 1858 C C . LEU A 1 230 ? -17.234 -5.090 15.293 1.00 91.75 230 LEU A C 1
ATOM 1860 O O . LEU A 1 230 ? -17.225 -3.875 15.459 1.00 91.75 230 LEU A O 1
ATOM 1864 N N . GLN A 1 231 ? -18.339 -5.819 15.488 1.00 92.56 231 GLN A N 1
ATOM 1865 C CA . GLN A 1 231 ? -19.610 -5.243 15.948 1.00 92.56 231 GLN A CA 1
ATOM 1866 C C . GLN A 1 231 ? -19.504 -4.593 17.328 1.00 92.56 231 GLN A C 1
ATOM 1868 O O . GLN A 1 231 ? -20.018 -3.493 17.517 1.00 92.56 231 GLN A O 1
ATOM 1873 N N . ARG A 1 232 ? -18.805 -5.225 18.281 1.00 92.25 232 ARG A N 1
ATOM 1874 C CA . ARG A 1 232 ? -18.567 -4.632 19.607 1.00 92.25 232 ARG A CA 1
ATOM 1875 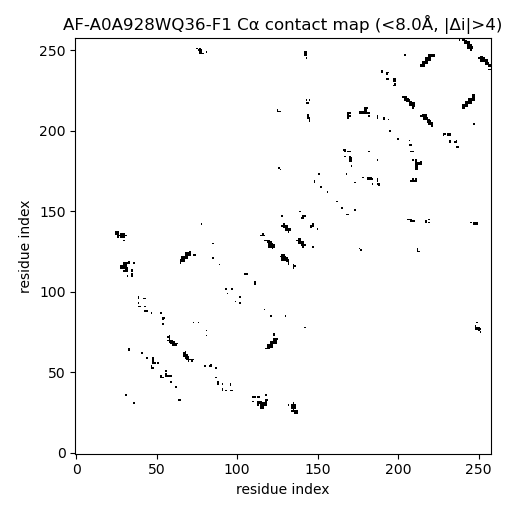C C . ARG A 1 232 ? -17.812 -3.313 19.515 1.00 92.25 232 ARG A C 1
ATOM 1877 O O . ARG A 1 232 ? -18.161 -2.377 20.226 1.00 92.25 232 ARG A O 1
ATOM 1884 N N . TYR A 1 233 ? -16.819 -3.226 18.631 1.00 94.31 233 TYR A N 1
ATOM 1885 C CA . TYR A 1 233 ? -16.094 -1.978 18.418 1.00 94.31 233 TYR A CA 1
ATOM 1886 C C . TYR A 1 233 ? -17.006 -0.857 17.906 1.00 94.31 233 TYR A C 1
ATOM 1888 O O . TYR A 1 233 ? -16.929 0.260 18.407 1.00 94.31 233 TYR A O 1
ATOM 1896 N N . TRP A 1 234 ? -17.922 -1.145 16.977 1.00 95.50 234 TRP A N 1
ATOM 1897 C CA . TRP A 1 234 ? -18.830 -0.121 16.445 1.00 95.50 234 TRP A CA 1
ATOM 1898 C C . TRP A 1 234 ? -19.749 0.516 17.488 1.00 95.50 234 TRP A C 1
ATOM 1900 O O . TRP A 1 234 ? -20.177 1.647 17.289 1.00 95.50 234 TRP A O 1
ATOM 1910 N N . LEU A 1 235 ? -20.013 -0.154 18.612 1.00 93.38 235 LEU A N 1
ATOM 1911 C CA . LEU A 1 235 ? -20.791 0.418 19.717 1.00 93.38 235 LEU A CA 1
ATOM 1912 C C . LEU A 1 235 ? -20.047 1.528 20.474 1.00 93.38 235 LEU A C 1
ATOM 1914 O O . LEU A 1 235 ? -20.680 2.307 21.182 1.00 93.38 235 LEU A O 1
ATOM 1918 N N . VAL A 1 236 ? -18.718 1.576 20.364 1.00 93.56 236 VAL A N 1
ATOM 1919 C CA . VAL A 1 236 ? -17.855 2.511 21.106 1.00 93.56 236 VAL A CA 1
ATOM 1920 C C . VAL A 1 236 ? -16.932 3.330 20.203 1.00 93.56 236 VAL A C 1
ATOM 1922 O O . VAL A 1 236 ? -16.125 4.114 20.700 1.00 93.56 236 VAL A O 1
ATOM 1925 N N . ALA A 1 237 ? -17.013 3.135 18.886 1.00 96.19 237 ALA A N 1
ATOM 1926 C CA . ALA A 1 237 ? -16.230 3.882 17.916 1.00 96.19 237 ALA A CA 1
ATOM 1927 C C . ALA A 1 237 ? -16.626 5.368 17.928 1.00 96.19 237 ALA A C 1
ATOM 1929 O O . ALA A 1 237 ? -17.790 5.725 18.115 1.00 96.19 237 ALA A O 1
ATOM 1930 N N . ASP A 1 238 ? -15.637 6.240 17.743 1.00 95.38 238 ASP A N 1
ATOM 1931 C CA . ASP A 1 238 ? -15.838 7.685 17.782 1.00 95.38 238 ASP A CA 1
ATOM 1932 C C . ASP A 1 238 ? -16.530 8.151 16.495 1.00 95.38 238 ASP A C 1
ATOM 1934 O O . ASP A 1 238 ? -15.951 8.128 15.409 1.00 95.38 238 ASP A O 1
ATOM 1938 N N . GLN A 1 239 ? -17.775 8.600 16.633 1.00 94.19 239 GLN A N 1
ATOM 1939 C CA . GLN A 1 239 ? -18.646 8.991 15.520 1.00 94.19 239 GLN A CA 1
ATOM 1940 C C . GLN A 1 239 ? -18.146 10.216 14.740 1.00 94.19 239 GLN A C 1
ATOM 1942 O O . GLN A 1 239 ? -18.659 10.530 13.672 1.00 94.19 239 GLN A O 1
ATOM 1947 N N . ARG A 1 240 ? -17.123 10.924 15.236 1.00 94.75 240 ARG A N 1
ATOM 1948 C CA . ARG A 1 240 ? -16.517 12.049 14.507 1.00 94.75 240 ARG A CA 1
ATOM 1949 C C . ARG A 1 240 ? -15.721 11.607 13.281 1.00 94.75 240 ARG A C 1
ATOM 1951 O O . ARG A 1 240 ? -15.390 12.453 12.451 1.00 94.75 240 ARG A O 1
ATOM 1958 N N . TYR A 1 241 ? -15.374 10.325 13.178 1.00 95.38 241 TYR A N 1
ATOM 1959 C CA . TYR A 1 241 ? -14.504 9.812 12.128 1.00 95.38 241 TYR A CA 1
ATOM 1960 C C . TYR A 1 241 ? -15.202 8.778 11.252 1.00 95.38 241 TYR A C 1
ATOM 1962 O O . TYR A 1 241 ? -16.092 8.047 11.677 1.00 95.38 241 TYR A O 1
ATOM 1970 N N . ARG A 1 242 ? -14.734 8.689 10.007 1.00 96.44 242 ARG A N 1
ATOM 1971 C CA . ARG A 1 242 ? -15.101 7.614 9.085 1.00 96.44 242 ARG A CA 1
ATOM 1972 C C . ARG A 1 242 ? -14.167 6.429 9.275 1.00 96.44 242 ARG A C 1
ATOM 1974 O O . ARG A 1 242 ? -12.978 6.616 9.544 1.00 96.44 242 ARG A O 1
ATOM 1981 N N . TYR A 1 243 ? -14.689 5.232 9.039 1.00 97.81 243 TYR A N 1
ATOM 1982 C CA . TYR A 1 243 ? -13.934 3.989 9.144 1.00 97.81 243 TYR A CA 1
ATOM 1983 C C . TYR A 1 243 ? -14.026 3.193 7.846 1.00 97.81 243 TYR A C 1
ATOM 1985 O O . TYR A 1 243 ? -15.114 2.974 7.317 1.00 97.81 243 TYR A O 1
ATOM 1993 N N . VAL A 1 244 ? -12.892 2.720 7.341 1.00 97.12 244 VAL A N 1
ATOM 1994 C CA . VAL A 1 244 ? -12.827 1.845 6.167 1.00 97.12 244 VAL A CA 1
ATOM 1995 C C . VAL A 1 244 ? -12.310 0.493 6.617 1.00 97.12 244 VAL A C 1
ATOM 1997 O O . VAL A 1 244 ? -11.228 0.395 7.187 1.00 97.12 244 VAL A O 1
ATOM 2000 N N . VAL A 1 245 ? -13.095 -0.560 6.393 1.00 96.94 245 VAL A N 1
ATOM 2001 C CA . VAL A 1 245 ? -12.697 -1.919 6.769 1.00 96.94 245 VAL A CA 1
ATOM 2002 C C . VAL A 1 245 ? -11.966 -2.554 5.600 1.00 96.94 245 VAL A C 1
ATOM 2004 O O . VAL A 1 245 ? -12.522 -2.661 4.504 1.00 96.94 245 VAL A O 1
ATOM 2007 N N . VAL A 1 246 ? -10.746 -3.017 5.841 1.00 96.62 246 VAL A N 1
ATOM 2008 C CA . VAL A 1 246 ? -9.869 -3.613 4.831 1.00 96.62 246 VAL A CA 1
ATOM 2009 C C . VAL A 1 246 ? -9.388 -4.970 5.337 1.00 96.62 246 VAL A C 1
ATOM 2011 O O . VAL A 1 246 ? -9.136 -5.164 6.523 1.00 96.62 246 VAL A O 1
ATOM 2014 N N . ARG A 1 247 ? -9.291 -5.967 4.462 1.00 95.62 247 ARG A N 1
ATOM 2015 C CA . ARG A 1 247 ? -8.626 -7.230 4.806 1.00 95.62 247 ARG A CA 1
ATOM 2016 C C . ARG A 1 247 ? -7.120 -7.032 4.850 1.00 95.62 247 ARG A C 1
ATOM 2018 O O . ARG A 1 247 ? -6.582 -6.192 4.147 1.00 95.62 247 ARG A O 1
ATOM 2025 N N . GLU A 1 248 ? -6.420 -7.903 5.560 1.00 93.12 248 GLU A N 1
ATOM 2026 C CA . GLU A 1 248 ? -4.949 -7.949 5.557 1.00 93.12 248 GLU A CA 1
ATOM 2027 C C . GLU A 1 248 ? -4.303 -8.079 4.161 1.00 93.12 248 GLU A C 1
ATOM 2029 O O . GLU A 1 248 ? -3.103 -7.883 4.017 1.00 93.12 248 GLU A O 1
ATOM 2034 N N . ASP A 1 249 ? -5.076 -8.435 3.129 1.00 93.88 249 ASP A N 1
ATOM 2035 C CA . ASP A 1 249 ? -4.622 -8.455 1.741 1.00 93.88 249 ASP A CA 1
ATOM 2036 C C . ASP A 1 249 ? -4.903 -7.168 0.949 1.00 93.88 249 ASP A C 1
ATOM 2038 O O . ASP A 1 249 ? -4.659 -7.152 -0.254 1.00 93.88 249 ASP A O 1
ATOM 2042 N N . GLY A 1 250 ? -5.404 -6.107 1.586 1.00 94.25 250 GLY A N 1
ATOM 2043 C CA . GLY A 1 250 ? -5.732 -4.832 0.939 1.00 94.25 250 GLY A CA 1
ATOM 2044 C C . GLY A 1 250 ? -7.100 -4.791 0.256 1.00 94.25 250 GLY A C 1
ATOM 2045 O O . GLY A 1 250 ? -7.417 -3.816 -0.430 1.00 94.25 250 GLY A O 1
ATOM 2046 N N . THR A 1 251 ? -7.918 -5.841 0.400 1.00 95.94 251 THR A N 1
ATOM 2047 C CA . THR A 1 251 ? -9.297 -5.842 -0.110 1.00 95.94 251 THR A CA 1
ATOM 2048 C C . THR A 1 251 ? -10.191 -4.999 0.794 1.00 95.94 251 THR A C 1
ATOM 2050 O O . THR A 1 251 ? -10.415 -5.368 1.948 1.00 95.94 251 THR A O 1
ATOM 2053 N N . GLN A 1 252 ? -10.768 -3.920 0.269 1.00 94.94 252 GLN A N 1
ATOM 2054 C CA . GLN A 1 252 ? -11.772 -3.142 0.992 1.00 94.94 252 GLN A CA 1
ATOM 2055 C C . GLN A 1 252 ? -13.085 -3.932 1.114 1.00 94.94 252 GLN A C 1
ATOM 2057 O O . GLN A 1 252 ? -13.594 -4.484 0.139 1.00 94.94 252 GLN A O 1
ATOM 2062 N N . LEU A 1 253 ? -13.632 -4.002 2.328 1.00 93.81 253 LEU A N 1
ATOM 2063 C CA . LEU A 1 253 ? -14.891 -4.689 2.640 1.00 93.81 253 LEU A CA 1
ATOM 2064 C C . LEU A 1 253 ? -16.078 -3.735 2.749 1.00 93.81 253 LEU A C 1
ATOM 2066 O O . LEU A 1 253 ? -17.218 -4.157 2.572 1.00 93.81 253 LEU A O 1
ATOM 2070 N N . GLY A 1 254 ? -15.821 -2.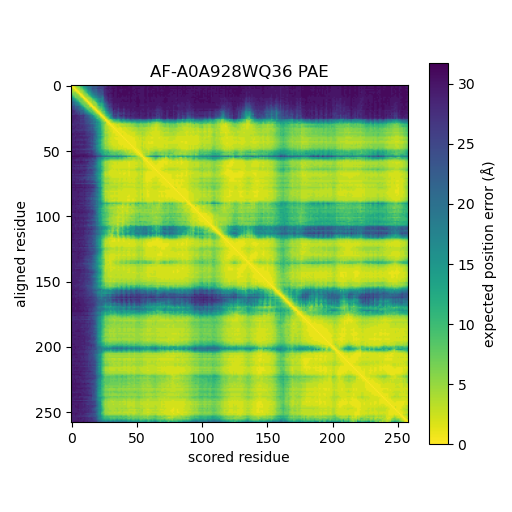465 3.053 1.00 91.75 254 GLY A N 1
ATOM 2071 C CA . GLY A 1 254 ? -16.854 -1.444 3.128 1.00 91.75 254 GLY A CA 1
ATOM 2072 C C . GLY A 1 254 ? -16.426 -0.227 3.933 1.00 91.75 254 GLY A C 1
ATOM 2073 O O . GLY A 1 254 ? -15.353 -0.201 4.536 1.00 91.75 254 GLY A O 1
ATOM 2074 N N . ILE A 1 255 ? -17.302 0.771 3.931 1.00 90.75 255 ILE A N 1
ATOM 2075 C CA . ILE A 1 255 ? -17.158 2.017 4.682 1.00 90.75 255 ILE A CA 1
ATOM 2076 C C . ILE A 1 255 ? -18.211 2.020 5.792 1.00 90.75 255 ILE A C 1
ATOM 2078 O O . ILE A 1 255 ? -19.344 1.571 5.592 1.00 90.75 255 ILE A O 1
ATOM 2082 N N . LYS A 1 256 ? -17.825 2.495 6.972 1.00 87.00 256 LYS A N 1
ATOM 2083 C CA . LYS A 1 256 ? -18.712 2.772 8.096 1.00 87.00 256 LYS A CA 1
ATOM 2084 C C . LYS A 1 256 ? -18.661 4.258 8.421 1.00 87.00 256 LYS A C 1
ATOM 2086 O O . LYS A 1 256 ? -17.623 4.788 8.815 1.00 87.00 256 LYS A O 1
ATOM 2091 N N . GLU A 1 257 ? -19.811 4.886 8.232 1.00 80.38 257 GLU A N 1
ATOM 2092 C CA . GLU A 1 257 ? -20.156 6.212 8.731 1.00 80.38 257 GLU A CA 1
ATOM 2093 C C . GLU A 1 257 ? -21.140 5.967 9.881 1.00 80.38 257 GLU A C 1
ATOM 2095 O O . GLU A 1 257 ? -22.092 5.197 9.708 1.00 80.38 257 GLU A O 1
ATOM 2100 N N . LEU A 1 258 ? -20.824 6.489 11.067 1.00 76.75 258 LEU A N 1
ATOM 2101 C CA . LEU A 1 258 ? -21.526 6.199 12.322 1.00 76.75 258 LEU A CA 1
ATOM 2102 C C . LEU A 1 258 ? -22.297 7.416 12.826 1.00 76.75 258 LEU A C 1
ATOM 2104 O O . LEU A 1 258 ? -21.840 8.547 12.559 1.00 76.75 258 LEU A O 1
#

Mean predicted aligned error: 9.98 Å